Protein AF-A0A8S3U7S6-F1 (afdb_monomer_lite)

pLDDT: mean 71.55, std 22.63, range [30.48, 97.12]

Secondary structure (DSSP, 8-state):
-----SS-HHHHHHHGGG-S-HHHHHHHHHHHHH-----B-GGG---EEPPPPHHHHH-HHHHHHHHHHHHHTTSS----SS-S-SS-EEPPEEEEE-TTT--EEEEE-TTPSTTSSSPPHHHHB--SSTTTHHHHHHHHHHHHHHHHHHHHHHHHHHHHHHHHHHHHHHHHHHHHHHHHHTSEEESS--S-SS-EE-S---S--SS-PPPPEEE-GGGS-GGGGGGS-----PPPPPS-----PPPS----------------PPPP-------PPP-----------PPP------

Radius of gyration: 46.95 Å; chains: 1; bounding box: 114×66×120 Å

Structure (mmCIF, N/CA/C/O backbone):
data_AF-A0A8S3U7S6-F1
#
_entry.id   AF-A0A8S3U7S6-F1
#
loop_
_atom_site.group_PDB
_atom_site.id
_atom_site.type_symbol
_atom_site.label_atom_id
_atom_site.label_alt_id
_atom_site.label_comp_id
_atom_site.label_asym_id
_atom_site.label_entity_id
_atom_site.label_seq_id
_atom_site.pdbx_PDB_ins_code
_atom_site.Cartn_x
_atom_site.Cartn_y
_atom_site.Cartn_z
_atom_site.occupancy
_atom_site.B_iso_or_equiv
_atom_site.auth_seq_id
_atom_site.auth_comp_id
_atom_site.auth_asym_id
_atom_site.auth_atom_id
_atom_site.pdbx_PDB_model_num
ATOM 1 N N . MET A 1 1 ? -16.964 -15.498 7.502 1.00 44.53 1 MET A N 1
ATOM 2 C CA . MET A 1 1 ? -17.564 -14.160 7.706 1.00 44.53 1 MET A CA 1
ATOM 3 C C . MET A 1 1 ? -17.052 -13.261 6.591 1.00 44.53 1 MET A C 1
ATOM 5 O O . MET A 1 1 ? -15.869 -13.351 6.296 1.00 44.53 1 MET A O 1
ATOM 9 N N . HIS A 1 2 ? -17.906 -12.481 5.924 1.00 46.62 2 HIS A N 1
ATOM 10 C CA . HIS A 1 2 ? -17.476 -11.585 4.843 1.00 46.62 2 HIS A CA 1
ATOM 11 C C . HIS A 1 2 ? -17.389 -10.159 5.377 1.00 46.62 2 HIS A C 1
ATOM 13 O O . HIS A 1 2 ? -18.408 -9.589 5.755 1.00 46.62 2 HIS A O 1
ATOM 19 N N . ALA A 1 3 ? -16.186 -9.585 5.393 1.00 53.06 3 ALA A N 1
ATOM 20 C CA . ALA A 1 3 ? -16.041 -8.143 5.514 1.00 53.06 3 ALA A CA 1
ATOM 21 C C . ALA A 1 3 ? -16.780 -7.493 4.333 1.00 53.06 3 ALA A C 1
ATOM 23 O O . ALA A 1 3 ? -16.508 -7.800 3.170 1.00 53.06 3 ALA A O 1
ATOM 24 N N . THR A 1 4 ? -17.762 -6.642 4.615 1.00 60.88 4 THR A N 1
ATOM 25 C CA . THR A 1 4 ? -18.495 -5.928 3.570 1.00 60.88 4 THR A CA 1
ATOM 26 C C . THR A 1 4 ? -17.687 -4.713 3.144 1.00 60.88 4 THR A C 1
ATOM 28 O O . THR A 1 4 ? -17.630 -3.711 3.854 1.00 60.88 4 THR A O 1
ATOM 31 N N . THR A 1 5 ? -17.057 -4.799 1.976 1.00 68.44 5 THR A N 1
ATOM 32 C CA . THR A 1 5 ? -16.471 -3.629 1.322 1.00 68.44 5 THR A CA 1
ATOM 33 C C . THR A 1 5 ? -17.583 -2.783 0.687 1.00 68.44 5 THR A C 1
ATOM 35 O O . THR A 1 5 ? -18.480 -3.341 0.050 1.00 68.44 5 THR A O 1
ATOM 38 N N . PRO A 1 6 ? -17.558 -1.441 0.815 1.00 80.75 6 PRO A N 1
ATOM 39 C CA . PRO A 1 6 ? -18.483 -0.576 0.079 1.00 80.75 6 PRO A CA 1
ATOM 40 C C . PRO A 1 6 ? -18.212 -0.603 -1.435 1.00 80.75 6 PRO A C 1
ATOM 42 O O . PRO A 1 6 ? -19.003 -0.086 -2.222 1.00 80.75 6 PRO A O 1
ATOM 45 N N . VAL A 1 7 ? -17.084 -1.185 -1.854 1.00 87.56 7 VAL A N 1
ATOM 46 C CA . VAL A 1 7 ? -16.682 -1.279 -3.253 1.00 87.56 7 VAL A CA 1
ATOM 47 C C . VAL A 1 7 ? -17.412 -2.436 -3.930 1.00 87.56 7 VAL A C 1
ATOM 49 O O . VAL A 1 7 ? -17.299 -3.592 -3.525 1.00 87.56 7 VAL A O 1
ATOM 52 N N . ASN A 1 8 ? -18.112 -2.151 -5.029 1.00 92.12 8 ASN A N 1
ATOM 53 C CA . ASN A 1 8 ? -18.669 -3.194 -5.885 1.00 92.12 8 ASN A CA 1
ATOM 54 C C . ASN A 1 8 ? -17.544 -3.861 -6.695 1.00 92.12 8 ASN A C 1
ATOM 56 O O . ASN A 1 8 ? -17.242 -3.454 -7.817 1.00 92.12 8 ASN A O 1
ATOM 60 N N . VAL A 1 9 ? -16.929 -4.897 -6.118 1.00 92.81 9 VAL A N 1
ATOM 61 C CA . VAL A 1 9 ? -15.771 -5.599 -6.705 1.00 92.81 9 VAL A CA 1
ATOM 62 C C . VAL A 1 9 ? -16.084 -6.174 -8.091 1.00 92.81 9 VAL A C 1
ATOM 64 O O . VAL A 1 9 ? -15.230 -6.149 -8.972 1.00 92.81 9 VAL A O 1
ATOM 67 N N . LYS A 1 10 ? -17.318 -6.643 -8.330 1.00 92.88 10 LYS A N 1
ATOM 68 C CA . LYS A 1 10 ? -17.725 -7.177 -9.643 1.00 92.88 10 LYS A CA 1
ATOM 69 C C . LYS A 1 10 ? -17.706 -6.093 -10.719 1.00 92.88 10 LYS A C 1
ATOM 71 O O . LYS A 1 10 ? -17.161 -6.316 -11.798 1.00 92.88 10 LYS A O 1
ATOM 76 N N . GLN A 1 11 ? -18.269 -4.926 -10.404 1.00 95.19 11 GLN A N 1
ATOM 77 C CA . GLN A 1 11 ? -18.263 -3.777 -11.305 1.00 95.19 11 GLN A CA 1
ATOM 78 C C . GLN A 1 11 ? -16.833 -3.278 -11.537 1.00 95.19 11 GLN A C 1
ATOM 80 O O . GLN A 1 11 ? -16.426 -3.131 -12.688 1.00 95.19 11 GLN A O 1
ATOM 85 N N . LEU A 1 12 ? -16.039 -3.131 -10.471 1.00 94.88 12 LEU A N 1
ATOM 86 C CA . LEU A 1 12 ? -14.636 -2.720 -10.567 1.00 94.88 12 LEU A CA 1
ATOM 87 C C . LEU A 1 12 ? -13.826 -3.659 -11.475 1.00 94.88 12 LEU A C 1
ATOM 89 O O . LEU A 1 12 ? -13.102 -3.201 -12.355 1.00 94.88 12 LEU A O 1
ATOM 93 N N . LYS A 1 13 ? -13.995 -4.978 -11.319 1.00 94.44 13 LYS A N 1
ATOM 94 C CA . LYS A 1 13 ? -13.332 -5.971 -12.173 1.00 94.44 13 LYS A CA 1
ATOM 95 C C . LYS A 1 13 ? -13.726 -5.822 -13.644 1.00 94.44 13 LYS A C 1
ATOM 97 O O . LYS A 1 13 ? -12.872 -5.974 -14.514 1.00 94.44 13 LYS A O 1
ATOM 102 N N . SER A 1 14 ? -14.996 -5.509 -13.924 1.00 96.00 14 SER A N 1
ATOM 103 C CA . SER A 1 14 ? -15.475 -5.278 -15.293 1.00 96.00 14 SER A CA 1
ATOM 104 C C . SER A 1 14 ? -14.858 -4.026 -15.925 1.00 96.00 14 SER A C 1
ATOM 106 O O . SER A 1 14 ? -14.432 -4.062 -17.076 1.00 96.00 14 SER A O 1
ATOM 108 N N . GLU A 1 15 ? -14.716 -2.945 -15.158 1.00 96.88 15 GLU A N 1
ATOM 109 C CA . GLU A 1 15 ? -14.107 -1.694 -15.626 1.00 96.88 15 GLU A CA 1
ATOM 110 C C . GLU A 1 15 ? -12.603 -1.852 -15.885 1.00 96.88 15 GLU A C 1
ATOM 112 O O . GLU A 1 15 ? -12.058 -1.278 -16.827 1.00 96.88 15 GLU A O 1
ATOM 117 N N . LEU A 1 16 ? -11.935 -2.707 -15.109 1.00 96.19 16 LEU A N 1
ATOM 118 C CA . LEU A 1 16 ? -10.511 -3.012 -15.249 1.00 96.19 16 LEU A CA 1
ATOM 119 C C . LEU A 1 16 ? -10.211 -4.125 -16.273 1.00 96.19 16 LEU A C 1
ATOM 121 O O . LEU A 1 16 ? -9.054 -4.523 -16.446 1.00 96.19 16 LEU A O 1
ATOM 125 N N . MET A 1 17 ? -11.212 -4.602 -17.022 1.00 95.50 17 MET A N 1
ATOM 126 C CA . MET A 1 17 ? -11.035 -5.668 -18.018 1.00 95.50 17 MET A CA 1
ATOM 127 C C . MET A 1 17 ? -10.013 -5.351 -19.109 1.00 95.50 17 MET A C 1
ATOM 129 O O . MET A 1 17 ? -9.427 -6.279 -19.658 1.00 95.50 17 MET A O 1
ATOM 133 N N . ASN A 1 18 ? -9.754 -4.078 -19.404 1.00 96.06 18 ASN A N 1
ATOM 134 C CA . ASN A 1 18 ? -8.791 -3.661 -20.428 1.00 96.06 18 ASN A CA 1
ATOM 135 C C . ASN A 1 18 ? -7.469 -3.138 -19.843 1.00 96.06 18 ASN A C 1
ATOM 137 O O . ASN A 1 18 ? -6.625 -2.652 -20.589 1.00 96.06 18 ASN A O 1
ATOM 141 N N . HIS A 1 19 ? -7.262 -3.251 -18.526 1.00 95.44 19 HIS A N 1
ATOM 142 C CA . HIS A 1 19 ? -6.011 -2.826 -17.898 1.00 95.44 19 HIS A CA 1
ATOM 143 C C . HIS A 1 19 ? -4.825 -3.668 -18.417 1.00 95.44 19 HIS A C 1
ATOM 145 O O . HIS A 1 19 ? -4.979 -4.893 -18.512 1.00 95.44 19 HIS A O 1
ATOM 151 N N . PRO A 1 20 ? -3.672 -3.057 -18.753 1.00 93.19 20 PRO A N 1
ATOM 152 C CA . PRO A 1 20 ? -2.519 -3.776 -19.302 1.00 93.19 20 PRO A CA 1
ATOM 153 C C . PRO A 1 20 ? -1.899 -4.751 -18.294 1.00 93.19 20 PRO A C 1
ATOM 155 O O . PRO A 1 20 ? -1.489 -5.844 -18.669 1.00 93.19 20 PRO A O 1
ATOM 158 N N . ASP A 1 21 ? -1.891 -4.391 -17.011 1.00 92.31 21 ASP A N 1
ATOM 159 C CA . ASP A 1 21 ? -1.415 -5.260 -15.936 1.00 92.31 21 ASP A CA 1
ATOM 160 C C . ASP A 1 21 ? -2.588 -6.039 -15.327 1.00 92.31 21 ASP A C 1
ATOM 162 O O . ASP A 1 21 ? -3.391 -5.481 -14.574 1.00 92.31 21 ASP A O 1
ATOM 166 N N . LYS A 1 22 ? -2.713 -7.322 -15.686 1.00 91.94 22 LYS A N 1
ATOM 167 C CA . LYS A 1 22 ? -3.745 -8.223 -15.146 1.00 91.94 22 LYS A CA 1
ATOM 168 C C . LYS A 1 22 ? -3.446 -8.701 -13.737 1.00 91.94 22 LYS A C 1
ATOM 170 O O . LYS A 1 22 ? -4.379 -8.870 -12.959 1.00 91.94 22 LYS A O 1
ATOM 175 N N . HIS A 1 23 ? -2.170 -8.858 -13.405 1.00 89.94 23 HIS A N 1
ATOM 176 C CA . HIS A 1 23 ? -1.757 -9.302 -12.084 1.00 89.94 23 HIS A CA 1
ATOM 177 C C . HIS A 1 23 ? -2.155 -8.273 -11.023 1.00 89.94 23 HIS A C 1
ATOM 179 O O . HIS A 1 23 ? -2.729 -8.630 -9.998 1.00 89.94 23 HIS A O 1
ATOM 185 N N . PHE A 1 24 ? -1.949 -6.984 -11.306 1.00 91.00 24 PHE A N 1
ATOM 186 C CA . PHE A 1 24 ? -2.422 -5.898 -10.451 1.00 91.00 24 PHE A CA 1
ATOM 187 C C . PHE A 1 24 ? -3.945 -5.925 -10.249 1.00 91.00 24 PHE A C 1
ATOM 189 O O . PHE A 1 24 ? -4.421 -5.777 -9.124 1.00 91.00 24 PHE A O 1
ATOM 196 N N . VAL A 1 25 ? -4.717 -6.134 -11.322 1.00 93.94 25 VAL A N 1
ATOM 197 C CA . VAL A 1 25 ? -6.188 -6.181 -11.243 1.00 93.94 25 VAL A CA 1
ATOM 198 C C . VAL A 1 25 ? -6.655 -7.348 -10.385 1.00 93.94 25 VAL A C 1
ATOM 200 O O . VAL A 1 25 ? -7.540 -7.165 -9.547 1.00 93.94 25 VAL A O 1
ATOM 203 N N . ASP A 1 26 ? -6.066 -8.528 -10.568 1.00 92.94 26 ASP A N 1
ATOM 204 C CA . ASP A 1 26 ? -6.405 -9.702 -9.769 1.00 92.94 26 ASP A CA 1
ATOM 205 C C . ASP A 1 26 ? -5.989 -9.515 -8.306 1.00 92.94 26 ASP A C 1
ATOM 207 O O . ASP A 1 26 ? -6.803 -9.775 -7.423 1.00 92.94 26 ASP A O 1
ATOM 211 N N . TYR A 1 27 ? -4.796 -8.973 -8.033 1.00 92.56 27 TYR A N 1
ATOM 212 C CA . TYR A 1 27 ? -4.356 -8.616 -6.679 1.00 92.56 27 TYR A CA 1
ATOM 213 C C . TYR A 1 27 ? -5.334 -7.649 -5.997 1.00 92.56 27 TYR A C 1
ATOM 215 O O . TYR A 1 27 ? -5.788 -7.909 -4.884 1.00 92.56 27 TYR A O 1
ATOM 223 N N . LEU A 1 28 ? -5.727 -6.568 -6.679 1.00 92.88 28 LEU A N 1
ATOM 224 C CA . LEU A 1 28 ? -6.664 -5.575 -6.153 1.00 92.88 28 LEU A CA 1
ATOM 225 C C . LEU A 1 28 ? -8.051 -6.176 -5.893 1.00 92.88 28 LEU A C 1
ATOM 227 O O . LEU A 1 28 ? -8.624 -5.976 -4.823 1.00 92.88 28 LEU A O 1
ATOM 231 N N . CYS A 1 29 ? -8.606 -6.906 -6.865 1.00 93.25 29 CYS A N 1
ATOM 232 C CA . CYS A 1 29 ? -9.944 -7.483 -6.742 1.00 93.25 29 CYS A CA 1
ATOM 233 C C . CYS A 1 29 ? -9.991 -8.567 -5.662 1.00 93.25 29 CYS A C 1
ATOM 235 O O . CYS A 1 29 ? -10.925 -8.583 -4.860 1.00 93.25 29 CYS A O 1
ATOM 237 N N . ASN A 1 30 ? -8.982 -9.441 -5.615 1.00 92.06 30 ASN A N 1
ATOM 238 C CA . ASN A 1 30 ? -8.873 -10.468 -4.585 1.00 92.06 30 ASN A CA 1
ATOM 239 C C . ASN A 1 30 ? -8.666 -9.829 -3.209 1.00 92.06 30 ASN A C 1
ATOM 241 O O . ASN A 1 30 ? -9.352 -10.212 -2.267 1.00 92.06 30 ASN A O 1
ATOM 245 N N . GLY A 1 31 ? -7.816 -8.806 -3.106 1.00 91.44 31 GLY A N 1
ATOM 246 C CA . GLY A 1 31 ? -7.580 -8.080 -1.860 1.00 91.44 31 GLY A CA 1
ATOM 247 C C . GLY A 1 31 ? -8.836 -7.401 -1.309 1.00 91.44 31 GLY A C 1
ATOM 248 O O . GLY A 1 31 ? -9.134 -7.491 -0.122 1.00 91.44 31 GLY A O 1
ATOM 249 N N . LEU A 1 32 ? -9.652 -6.794 -2.173 1.00 90.56 32 LEU A N 1
ATOM 250 C CA . LEU A 1 32 ? -10.932 -6.200 -1.768 1.00 90.56 32 LEU A CA 1
ATOM 251 C C . LEU A 1 32 ? -11.989 -7.240 -1.372 1.00 90.56 32 LEU A C 1
ATOM 253 O O . LEU A 1 32 ? -12.881 -6.925 -0.584 1.00 90.56 32 LEU A O 1
ATOM 257 N N . GLN A 1 33 ? -11.930 -8.447 -1.937 1.00 90.00 33 GLN A N 1
ATOM 258 C CA . GLN A 1 33 ? -12.918 -9.499 -1.690 1.00 90.00 33 GLN A CA 1
ATOM 259 C C . GLN A 1 33 ? -12.573 -10.376 -0.480 1.00 90.00 33 GLN A C 1
ATOM 261 O O . GLN A 1 33 ? -13.476 -10.792 0.251 1.00 90.00 33 GLN A O 1
ATOM 266 N N . TYR A 1 34 ? -11.289 -10.667 -0.284 1.00 89.19 34 TYR A N 1
ATOM 267 C CA . TYR A 1 34 ? -10.793 -11.640 0.691 1.00 89.19 34 TYR A CA 1
ATOM 268 C C . TYR A 1 34 ? -9.876 -11.025 1.757 1.00 89.19 34 TYR A C 1
ATOM 270 O O . TYR A 1 34 ? -9.560 -11.699 2.733 1.00 89.19 34 TYR A O 1
ATOM 278 N N . GLY A 1 35 ? -9.510 -9.750 1.617 1.00 88.62 35 GLY A N 1
ATOM 279 C CA . GLY A 1 35 ? -8.544 -9.064 2.471 1.00 88.62 35 GLY A CA 1
ATOM 280 C C . GLY A 1 35 ? -7.163 -8.976 1.823 1.00 88.62 35 GLY A C 1
ATOM 281 O O . GLY A 1 35 ? -6.805 -9.783 0.966 1.00 88.62 35 GLY A O 1
ATOM 282 N N . PHE A 1 36 ? -6.391 -7.970 2.233 1.00 88.50 36 PHE A N 1
ATOM 283 C CA . PHE A 1 36 ? -4.999 -7.807 1.824 1.00 88.50 36 PHE A CA 1
ATOM 284 C C . PHE A 1 36 ? -4.077 -8.476 2.836 1.00 88.50 36 PHE A C 1
ATOM 286 O O . PHE A 1 36 ? -4.310 -8.391 4.042 1.00 88.50 36 PHE A O 1
ATOM 293 N N . ASP A 1 37 ? -3.017 -9.099 2.332 1.00 84.88 37 ASP A N 1
ATOM 294 C CA . ASP A 1 37 ? -1.920 -9.559 3.169 1.00 84.88 37 ASP A CA 1
ATOM 295 C C . ASP A 1 37 ? -1.195 -8.340 3.768 1.00 84.88 37 ASP A C 1
ATOM 297 O O . ASP A 1 37 ? -0.826 -7.399 3.058 1.00 84.88 37 ASP A O 1
ATOM 301 N N . THR A 1 38 ? -1.055 -8.335 5.093 1.00 81.88 38 THR A N 1
ATOM 302 C CA . THR A 1 38 ? -0.413 -7.263 5.860 1.00 81.88 38 THR A CA 1
ATOM 303 C C . THR A 1 38 ? 1.110 -7.365 5.855 1.00 81.88 38 THR A C 1
ATOM 305 O O . THR A 1 38 ? 1.761 -6.483 6.415 1.00 81.88 38 THR A O 1
ATOM 308 N N . MET A 1 39 ? 1.677 -8.407 5.233 1.00 82.88 39 MET A N 1
ATOM 309 C CA . MET A 1 39 ? 3.117 -8.689 5.173 1.00 82.88 39 MET A CA 1
ATOM 310 C C . MET A 1 39 ? 3.750 -8.888 6.557 1.00 82.88 39 MET A C 1
ATOM 312 O O . MET A 1 39 ? 4.951 -8.703 6.743 1.00 82.88 39 MET A O 1
ATOM 316 N N . VAL A 1 40 ? 2.938 -9.260 7.549 1.00 79.81 40 VAL A N 1
ATOM 317 C CA . VAL A 1 40 ? 3.410 -9.586 8.895 1.00 79.81 40 VAL A CA 1
ATOM 318 C C . VAL A 1 40 ? 3.675 -11.085 8.957 1.00 79.81 40 VAL A C 1
ATOM 320 O O . VAL A 1 40 ? 2.747 -11.893 8.908 1.00 79.81 40 VAL A O 1
ATOM 323 N N . LYS A 1 41 ? 4.945 -11.473 9.092 1.00 75.06 41 LYS A N 1
ATOM 324 C CA . LYS A 1 41 ? 5.327 -12.886 9.225 1.00 75.06 41 LYS A CA 1
ATOM 325 C C . LYS A 1 41 ? 4.944 -13.433 10.599 1.00 75.06 41 LYS A C 1
ATOM 327 O O . LYS A 1 41 ? 5.293 -12.853 11.628 1.00 75.06 41 LYS A O 1
ATOM 332 N N . TYR A 1 42 ? 4.257 -14.576 10.594 1.00 66.44 42 TYR A N 1
ATOM 333 C CA . TYR A 1 42 ? 3.703 -15.215 11.792 1.00 66.44 42 TYR A CA 1
ATOM 334 C C . TYR A 1 42 ? 4.777 -15.566 12.834 1.00 66.44 42 TYR A C 1
ATOM 336 O O . TYR A 1 42 ? 4.551 -15.388 14.027 1.00 66.44 42 TYR A O 1
ATOM 344 N N . ASP A 1 43 ? 5.981 -15.938 12.387 1.00 67.88 43 ASP A N 1
ATOM 345 C CA . ASP A 1 43 ? 7.108 -16.335 13.250 1.00 67.88 43 ASP A CA 1
ATOM 346 C C . ASP A 1 43 ? 7.533 -15.254 14.264 1.00 67.88 43 ASP A C 1
ATOM 348 O O . ASP A 1 43 ? 8.193 -15.550 15.262 1.00 67.88 43 ASP A O 1
ATOM 352 N N . ASN A 1 44 ? 7.141 -13.996 14.036 1.00 66.06 44 ASN A N 1
ATOM 353 C CA . ASN A 1 44 ? 7.505 -12.855 14.873 1.00 66.06 44 ASN A CA 1
ATOM 354 C C . ASN A 1 44 ? 6.353 -12.333 15.755 1.00 66.06 44 ASN A C 1
ATOM 356 O O . ASN A 1 44 ? 6.543 -11.366 16.503 1.00 66.06 44 ASN A O 1
ATOM 360 N N . ILE A 1 45 ? 5.161 -12.940 15.704 1.00 73.50 45 ILE A N 1
ATOM 361 C CA . ILE A 1 45 ? 4.009 -12.488 16.493 1.00 73.50 45 ILE A CA 1
ATOM 362 C C . ILE A 1 45 ? 4.032 -13.164 17.864 1.00 73.50 45 ILE A C 1
ATOM 364 O O . ILE A 1 45 ? 3.522 -14.259 18.060 1.00 73.50 45 ILE A O 1
ATOM 368 N N . LYS A 1 46 ? 4.598 -12.474 18.855 1.00 80.31 46 LYS A N 1
ATOM 369 C CA . LYS A 1 46 ? 4.430 -12.853 20.265 1.00 80.31 46 LYS A CA 1
ATOM 370 C C . LYS A 1 46 ? 3.117 -12.310 20.816 1.00 80.31 46 LYS A C 1
ATOM 372 O O . LYS A 1 46 ? 2.798 -11.137 20.566 1.00 80.31 46 LYS A O 1
ATOM 377 N N . THR A 1 47 ? 2.435 -13.122 21.628 1.00 87.62 47 THR A N 1
ATOM 378 C CA . THR A 1 47 ? 1.244 -12.686 22.363 1.00 87.62 47 THR A CA 1
ATOM 379 C C . THR A 1 47 ? 1.555 -11.488 23.244 1.00 87.62 47 THR A C 1
ATOM 381 O O . THR A 1 47 ? 2.519 -11.502 24.011 1.00 87.62 47 THR A O 1
ATOM 384 N N . MET A 1 48 ? 0.758 -10.430 23.116 1.00 87.62 48 MET A N 1
ATOM 385 C CA . MET A 1 48 ? 1.013 -9.172 23.810 1.00 87.62 48 MET A CA 1
ATOM 386 C C . MET A 1 48 ? -0.268 -8.373 24.013 1.00 87.62 48 MET A C 1
ATOM 388 O O . MET A 1 48 ? -1.062 -8.201 23.089 1.00 87.62 48 MET A O 1
ATOM 392 N N . GLU A 1 49 ? -0.405 -7.788 25.200 1.00 90.00 49 GLU A N 1
ATOM 393 C CA . GLU A 1 49 ? -1.486 -6.865 25.519 1.00 90.00 49 GLU A CA 1
ATOM 394 C C . GLU A 1 49 ? -0.936 -5.509 25.948 1.00 90.00 49 GLU A C 1
ATOM 396 O O . GLU A 1 49 ? -0.218 -5.383 26.943 1.00 90.00 49 GLU A O 1
ATOM 401 N N . CYS A 1 50 ? -1.291 -4.466 25.205 1.00 91.56 50 CYS A N 1
ATOM 402 C CA . CYS A 1 50 ? -0.943 -3.101 25.551 1.00 91.56 50 CYS A CA 1
ATOM 403 C C . CYS A 1 50 ? -2.107 -2.406 26.256 1.00 91.56 50 CYS A C 1
ATOM 405 O O . CYS A 1 50 ? -3.269 -2.478 25.855 1.00 91.56 50 CYS A O 1
ATOM 407 N N . ARG A 1 51 ? -1.784 -1.650 27.305 1.00 93.62 51 ARG A N 1
ATOM 408 C CA . ARG A 1 51 ? -2.779 -0.863 28.034 1.00 93.62 51 ARG A CA 1
ATOM 409 C C . ARG A 1 51 ? -3.240 0.335 27.204 1.00 93.62 51 ARG A C 1
ATOM 411 O O . ARG A 1 51 ? -2.410 1.121 26.764 1.00 93.62 51 ARG A O 1
ATOM 418 N N . ASN A 1 52 ? -4.558 0.538 27.112 1.00 96.69 52 ASN A N 1
ATOM 419 C CA . ASN A 1 52 ? -5.166 1.693 26.438 1.00 96.69 52 ASN A CA 1
ATOM 420 C C . ASN A 1 52 ? -4.547 3.045 26.834 1.00 96.69 52 ASN A C 1
ATOM 422 O O . ASN A 1 52 ? -4.238 3.292 28.009 1.00 96.69 52 ASN A O 1
ATOM 426 N N . ASN A 1 53 ? -4.481 3.950 25.854 1.00 95.69 53 ASN A N 1
ATOM 427 C CA . ASN A 1 53 ? -3.976 5.308 26.011 1.00 95.69 53 ASN A CA 1
ATOM 428 C C . ASN A 1 53 ? -4.819 6.108 27.016 1.00 95.69 53 ASN A C 1
ATOM 430 O O . ASN A 1 53 ? -5.995 5.815 27.266 1.00 95.69 53 ASN A O 1
ATOM 434 N N . LEU A 1 54 ? -4.220 7.154 27.598 1.00 96.31 54 LEU A N 1
ATOM 435 C CA . LEU A 1 54 ? -4.881 7.971 28.621 1.00 96.31 54 LEU A CA 1
ATOM 436 C C . LEU A 1 54 ? -6.220 8.541 28.128 1.00 96.31 54 LEU A C 1
ATOM 438 O O . LEU A 1 54 ? -7.197 8.524 28.871 1.00 96.31 54 LEU A O 1
ATOM 442 N N . SER A 1 55 ? -6.291 8.974 26.866 1.00 96.75 55 SER A N 1
ATOM 443 C CA . SER A 1 55 ? -7.514 9.527 26.274 1.00 96.75 55 SER A CA 1
ATOM 444 C C . SER A 1 55 ? -8.682 8.536 26.271 1.00 96.75 55 SER A C 1
ATOM 446 O O . SER A 1 55 ? -9.791 8.918 26.639 1.00 96.75 55 SER A O 1
ATOM 448 N N . ALA A 1 56 ? -8.440 7.266 25.938 1.00 96.94 56 ALA A N 1
ATOM 449 C CA . ALA A 1 56 ? -9.464 6.222 25.972 1.00 96.94 56 ALA A CA 1
ATOM 450 C C . ALA A 1 56 ? -9.863 5.854 27.406 1.00 96.94 56 ALA A C 1
ATOM 452 O O . ALA A 1 56 ? -11.044 5.689 27.706 1.00 96.94 56 ALA A O 1
ATOM 453 N N . ARG A 1 57 ? -8.894 5.782 28.327 1.00 96.75 57 ARG A N 1
ATOM 454 C CA . ARG A 1 57 ? -9.160 5.479 29.744 1.00 96.75 57 ARG A CA 1
ATOM 455 C C . ARG A 1 57 ? -9.989 6.558 30.441 1.00 96.75 57 ARG A C 1
ATOM 457 O O . ARG A 1 57 ? -10.771 6.218 31.328 1.00 96.75 57 ARG A O 1
ATOM 464 N N . SER A 1 58 ? -9.807 7.820 30.058 1.00 97.12 58 SER A N 1
ATOM 465 C CA . SER A 1 58 ? -10.552 8.959 30.603 1.00 97.12 58 SER A CA 1
ATOM 466 C C . SER A 1 58 ? -11.949 9.118 29.995 1.00 97.12 58 SER A C 1
ATOM 468 O O . SER A 1 58 ? -12.790 9.772 30.597 1.00 97.12 58 SER A O 1
ATOM 470 N N . GLN A 1 59 ? -12.214 8.534 28.823 1.00 96.44 59 GLN A N 1
ATOM 471 C CA . GLN A 1 59 ? -13.468 8.701 28.076 1.00 96.44 59 GLN A CA 1
ATOM 472 C C . GLN A 1 59 ? -14.128 7.349 27.769 1.00 96.44 59 GLN A C 1
ATOM 474 O O . GLN A 1 59 ? -14.440 7.044 26.618 1.00 96.44 59 GLN A O 1
ATOM 479 N N . LYS A 1 60 ? -14.323 6.524 28.803 1.00 95.88 60 LYS A N 1
ATOM 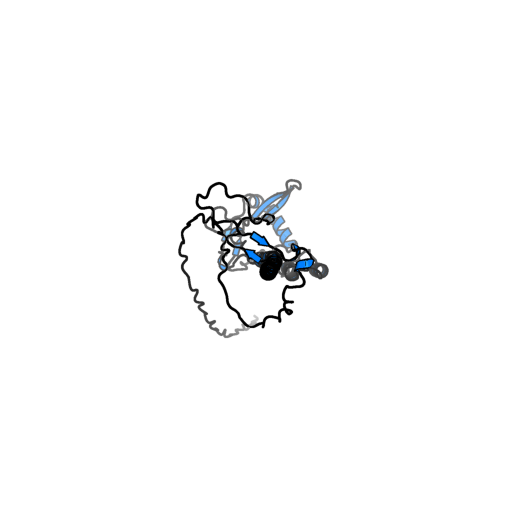480 C CA . LYS A 1 60 ? -14.785 5.132 28.658 1.00 95.88 60 LYS A CA 1
ATOM 481 C C . LYS A 1 60 ? -16.128 5.013 27.936 1.00 95.88 60 LYS A C 1
ATOM 483 O O . LYS A 1 60 ? -16.247 4.178 27.047 1.00 95.88 60 LYS A O 1
ATOM 488 N N . ASP A 1 61 ? -17.086 5.877 28.264 1.00 96.88 61 ASP A N 1
ATOM 489 C CA . ASP A 1 61 ? -18.428 5.835 27.668 1.00 96.88 61 ASP A CA 1
ATOM 490 C C . ASP A 1 61 ? -18.375 6.131 26.165 1.00 96.88 61 ASP A C 1
ATOM 492 O O . ASP A 1 61 ? -18.940 5.404 25.355 1.00 96.88 61 ASP A O 1
ATOM 496 N N . THR A 1 62 ? -17.580 7.131 25.764 1.00 96.19 62 THR A N 1
ATOM 497 C CA . THR A 1 62 ? -17.357 7.426 24.341 1.00 96.19 62 THR A CA 1
ATOM 498 C C . THR A 1 62 ? -16.697 6.248 23.623 1.00 96.19 62 THR A C 1
ATOM 500 O O . THR A 1 62 ? -17.064 5.940 22.492 1.00 96.19 62 THR A O 1
ATOM 503 N N . VAL A 1 63 ? -15.716 5.588 24.247 1.00 96.56 63 VAL A N 1
ATOM 504 C CA . VAL A 1 63 ? -15.066 4.409 23.656 1.00 96.56 63 VAL A CA 1
ATOM 505 C C . VAL A 1 63 ? -16.079 3.284 23.450 1.00 96.56 63 VAL A C 1
ATOM 507 O O . VAL A 1 63 ? -16.112 2.713 22.363 1.00 96.56 63 VAL A O 1
ATOM 510 N N . ALA A 1 64 ? -16.934 3.009 24.438 1.00 95.94 64 ALA A N 1
ATOM 511 C CA . ALA A 1 64 ? -17.989 2.004 24.322 1.00 95.94 64 ALA A CA 1
ATOM 512 C C . ALA A 1 64 ? -18.962 2.331 23.175 1.00 95.94 64 ALA A C 1
ATOM 514 O O . ALA A 1 64 ? -19.231 1.472 22.336 1.00 95.94 64 ALA A O 1
ATOM 515 N N . ASP A 1 65 ? -19.415 3.583 23.070 1.00 96.50 65 ASP A N 1
ATOM 516 C CA . ASP A 1 65 ? -20.296 4.033 21.986 1.00 96.50 65 ASP A CA 1
ATOM 517 C C . ASP A 1 65 ? -19.652 3.898 20.602 1.00 96.50 65 ASP A C 1
ATOM 519 O O . ASP A 1 65 ? -20.319 3.541 19.629 1.00 96.50 65 ASP A O 1
ATOM 523 N N . LEU A 1 66 ? -18.360 4.220 20.489 1.00 95.69 66 LEU A N 1
ATOM 524 C CA . LEU A 1 66 ? -17.617 4.098 19.237 1.00 95.69 66 LEU A CA 1
ATOM 525 C C . LEU A 1 66 ? -17.436 2.628 18.850 1.00 95.69 66 LEU A C 1
ATOM 527 O O . LEU A 1 66 ? -17.723 2.285 17.710 1.00 95.69 66 LEU A O 1
ATOM 531 N N . ILE A 1 67 ? -17.054 1.757 19.788 1.00 95.00 67 ILE A N 1
ATOM 532 C CA . ILE A 1 67 ? -16.937 0.312 19.537 1.00 95.00 67 ILE A CA 1
ATOM 533 C C . ILE A 1 67 ? -18.286 -0.269 19.103 1.00 95.00 67 ILE A C 1
ATOM 535 O O . ILE A 1 67 ? -18.345 -0.982 18.107 1.00 95.00 67 ILE A O 1
ATOM 539 N N . ASN A 1 68 ? -19.382 0.084 19.781 1.00 94.50 68 ASN A N 1
ATOM 540 C CA . ASN A 1 68 ? -20.720 -0.380 19.408 1.00 94.50 68 ASN A CA 1
ATOM 541 C C . ASN A 1 68 ? -21.103 0.037 17.982 1.00 94.50 68 ASN A C 1
ATOM 543 O O . ASN A 1 68 ? -21.727 -0.739 17.265 1.00 94.50 68 ASN A O 1
ATOM 547 N N . LYS A 1 69 ? -20.706 1.234 17.535 1.00 93.44 69 LYS A N 1
ATOM 548 C CA . LYS A 1 69 ? -20.916 1.662 16.143 1.00 93.44 69 LYS A CA 1
ATOM 549 C C . LYS A 1 69 ? -20.106 0.825 15.156 1.00 93.44 69 LYS A C 1
ATOM 551 O O . LYS A 1 69 ? -20.651 0.430 14.132 1.00 93.44 69 LYS A O 1
ATOM 556 N N . GLU A 1 70 ? -18.842 0.538 15.459 1.00 93.19 70 GLU A N 1
ATOM 557 C CA . GLU A 1 70 ? -17.998 -0.324 14.619 1.00 93.19 70 GLU A CA 1
ATOM 558 C C . GLU A 1 70 ? -18.559 -1.756 14.530 1.00 93.19 70 GLU A C 1
ATOM 560 O O . GLU A 1 70 ? -18.584 -2.340 13.445 1.00 93.19 70 GLU A O 1
ATOM 565 N N . LEU A 1 71 ? -19.085 -2.290 15.641 1.00 92.06 71 LEU A N 1
ATOM 566 C CA . LEU A 1 71 ? -19.769 -3.589 15.691 1.00 92.06 71 LEU A CA 1
ATOM 567 C C . LEU A 1 71 ? -21.053 -3.591 14.851 1.00 92.06 71 LEU A C 1
ATOM 569 O O . LEU A 1 71 ? -21.252 -4.492 14.039 1.00 92.06 71 LEU A O 1
ATOM 573 N N . LEU A 1 72 ? -21.907 -2.572 14.999 1.00 91.75 72 LEU A N 1
ATOM 574 C CA . LEU A 1 72 ? -23.149 -2.440 14.223 1.00 91.75 72 LEU A CA 1
ATOM 575 C C . LEU A 1 72 ? -22.891 -2.325 12.716 1.00 91.75 72 LEU A C 1
ATOM 577 O O . LEU A 1 72 ? -23.680 -2.827 11.919 1.00 91.75 72 LEU A O 1
ATOM 581 N N . ASN A 1 73 ? -21.785 -1.690 12.327 1.00 89.12 73 ASN A N 1
ATOM 582 C CA . ASN A 1 73 ? -21.367 -1.582 10.930 1.00 89.12 73 ASN A CA 1
ATOM 583 C C . ASN A 1 73 ? -20.701 -2.863 10.395 1.00 89.12 73 ASN A C 1
ATOM 585 O O . ASN A 1 73 ? -20.436 -2.948 9.198 1.00 89.12 73 ASN A O 1
ATOM 589 N N . GLY A 1 74 ? -20.402 -3.840 11.257 1.00 88.38 74 GLY A N 1
ATOM 590 C CA . GLY A 1 74 ? -19.691 -5.063 10.881 1.00 88.38 74 GLY A CA 1
ATOM 591 C C . GLY A 1 74 ? -18.210 -4.846 10.551 1.00 88.38 74 GLY A C 1
ATOM 592 O O . GLY A 1 74 ? -17.618 -5.662 9.846 1.00 88.38 74 GLY A O 1
ATOM 593 N N . PHE A 1 75 ? -17.606 -3.750 11.026 1.00 86.81 75 PHE A N 1
ATOM 594 C CA . PHE A 1 75 ? -16.183 -3.451 10.815 1.00 86.81 75 PHE A CA 1
ATOM 595 C C . PHE A 1 75 ? -15.276 -4.134 11.839 1.00 86.81 75 PHE A C 1
ATOM 597 O O . PHE A 1 75 ? -14.109 -4.394 11.555 1.00 86.81 75 PHE A O 1
ATOM 604 N N . VAL A 1 76 ? -15.814 -4.455 13.015 1.00 89.19 76 VAL A N 1
ATOM 605 C CA . VAL A 1 76 ? -15.113 -5.168 14.087 1.00 89.19 76 VAL A CA 1
ATOM 606 C C . VAL A 1 76 ? -15.935 -6.388 14.492 1.00 89.19 76 VAL A C 1
ATOM 608 O O . VAL A 1 76 ? -17.163 -6.366 14.428 1.00 89.19 76 VAL A O 1
ATOM 611 N N . TYR A 1 77 ? -15.252 -7.449 14.921 1.00 87.44 77 TYR A N 1
ATOM 612 C CA . TYR A 1 77 ? -15.871 -8.649 15.479 1.00 87.44 77 TYR A CA 1
ATOM 613 C C . TYR A 1 77 ? -15.577 -8.771 16.973 1.00 87.44 77 TYR A C 1
ATOM 615 O O . TYR A 1 77 ? -14.511 -8.376 17.446 1.00 87.44 77 TYR A O 1
ATOM 623 N N . GLY A 1 78 ? -16.531 -9.351 17.696 1.00 87.75 78 GLY A N 1
ATOM 624 C CA . GLY A 1 78 ? -16.489 -9.521 19.143 1.00 87.75 78 GLY A CA 1
ATOM 625 C C . GLY A 1 78 ? -17.611 -8.745 19.848 1.00 87.75 78 GLY A C 1
ATOM 626 O O . GLY A 1 78 ? -18.560 -8.316 19.191 1.00 87.75 78 GLY A O 1
ATOM 627 N N . PRO A 1 79 ? -17.521 -8.555 21.176 1.00 85.31 79 PRO A N 1
ATOM 628 C CA . PRO A 1 79 ? -16.520 -9.150 22.066 1.00 85.31 79 PRO A CA 1
ATOM 629 C C . PRO A 1 79 ? -16.601 -10.684 22.058 1.00 85.31 79 PRO A C 1
ATOM 631 O O . PRO A 1 79 ? -17.678 -11.253 21.909 1.00 85.31 79 PRO A O 1
ATOM 634 N N . PHE A 1 80 ? -15.458 -11.355 22.187 1.00 87.88 80 PHE A N 1
ATOM 635 C CA . PHE A 1 80 ? -15.399 -12.815 22.251 1.00 87.88 80 PHE A CA 1
ATOM 636 C C . PHE A 1 80 ? -15.385 -13.273 23.714 1.00 87.88 80 PHE A C 1
ATOM 638 O O . PHE A 1 80 ? -14.670 -12.693 24.528 1.00 87.88 80 PHE A O 1
ATOM 645 N N . GLU A 1 81 ? -16.148 -14.317 24.049 1.00 87.56 81 GLU A N 1
ATOM 646 C CA . GLU A 1 81 ? -16.158 -14.897 25.405 1.00 87.56 81 GLU A CA 1
ATOM 647 C C . GLU A 1 81 ? -14.831 -15.584 25.754 1.00 87.56 81 GLU A C 1
ATOM 649 O O . GLU A 1 81 ? -14.390 -15.572 26.902 1.00 87.56 81 GLU A O 1
ATOM 654 N N . LYS A 1 82 ? -14.178 -16.159 24.740 1.00 88.31 82 LYS A N 1
ATOM 655 C CA . LYS A 1 82 ? -12.841 -16.744 24.811 1.00 88.31 82 LYS A CA 1
ATOM 656 C C . LYS A 1 82 ? -11.974 -16.130 23.717 1.00 88.31 82 LYS A C 1
ATOM 658 O O . LYS A 1 82 ? -12.470 -15.812 22.639 1.00 88.31 82 LYS A O 1
ATOM 663 N N . LEU A 1 83 ? -10.680 -15.997 23.996 1.00 85.12 83 LEU A N 1
ATOM 664 C CA . LEU A 1 83 ? -9.678 -15.591 23.014 1.00 85.12 83 LEU A CA 1
ATOM 665 C C . LEU A 1 83 ? -9.795 -16.458 21.745 1.00 85.12 83 LEU A C 1
ATOM 667 O O . LEU A 1 83 ? -9.765 -17.687 21.855 1.00 85.12 83 LEU A O 1
ATOM 671 N N . PRO A 1 84 ? -9.970 -15.843 20.561 1.00 84.75 84 PRO A N 1
ATOM 672 C CA . PRO A 1 84 ? -10.202 -16.580 19.320 1.00 84.75 84 PRO A CA 1
ATOM 673 C C . PRO A 1 84 ? -8.945 -17.287 18.792 1.00 84.75 84 PRO A C 1
ATOM 675 O O . PRO A 1 84 ? -9.072 -18.206 17.987 1.00 84.75 84 PRO A O 1
ATOM 678 N N . PHE A 1 85 ? -7.758 -16.873 19.243 1.00 86.75 85 PHE A N 1
ATOM 679 C CA . PHE A 1 85 ? -6.461 -17.397 18.820 1.00 86.75 85 PHE A CA 1
ATOM 680 C C . PHE A 1 85 ? -5.538 -17.558 20.030 1.00 86.75 85 PHE A C 1
ATOM 682 O O . PHE A 1 85 ? -5.654 -16.795 20.994 1.00 86.75 85 PHE A O 1
ATOM 689 N N . ASP A 1 86 ? -4.625 -18.529 19.962 1.00 86.19 86 ASP A N 1
ATOM 690 C CA . ASP A 1 86 ? -3.608 -18.749 20.998 1.00 86.19 86 ASP A CA 1
ATOM 691 C C . ASP A 1 86 ? -2.537 -17.643 20.963 1.00 86.19 86 ASP A C 1
ATOM 693 O O . ASP A 1 86 ? -2.159 -17.102 22.007 1.00 86.19 86 ASP A O 1
ATOM 697 N N . ASP A 1 87 ? -2.138 -17.238 19.752 1.00 86.06 87 ASP A N 1
ATOM 698 C CA . ASP A 1 87 ? -1.244 -16.108 19.509 1.00 86.06 87 ASP A CA 1
ATOM 699 C C . ASP A 1 87 ? -2.044 -14.868 19.092 1.00 86.06 87 ASP A C 1
ATOM 701 O O . ASP A 1 87 ? -2.764 -14.879 18.091 1.00 86.06 87 ASP A O 1
ATOM 705 N N . TYR A 1 88 ? -1.942 -13.775 19.853 1.00 87.12 88 TYR A N 1
ATOM 706 C CA . TYR A 1 88 ? -2.703 -12.555 19.562 1.00 87.12 88 TYR A CA 1
ATOM 707 C C . TYR A 1 88 ? -2.023 -11.282 20.060 1.00 87.12 88 TYR A C 1
ATOM 709 O O . TYR A 1 88 ? -1.263 -11.274 21.026 1.00 87.12 88 TYR A O 1
ATOM 717 N N . ARG A 1 89 ? -2.351 -10.152 19.431 1.00 88.38 89 ARG A N 1
ATOM 718 C CA . ARG A 1 89 ? -1.901 -8.833 19.880 1.00 88.38 89 ARG A CA 1
ATOM 719 C C . ARG A 1 89 ? -3.067 -7.897 20.122 1.00 88.38 89 ARG A C 1
ATOM 721 O O . ARG A 1 89 ? -3.934 -7.739 19.268 1.00 88.38 89 ARG A O 1
ATOM 728 N N . VAL A 1 90 ? -3.040 -7.232 21.272 1.00 90.94 90 VAL A N 1
ATOM 729 C CA . VAL A 1 90 ? -3.995 -6.185 21.636 1.00 90.94 90 VAL A CA 1
ATOM 730 C C . VAL A 1 90 ? -3.273 -4.845 21.638 1.00 90.94 90 VAL A C 1
ATOM 732 O O . VAL A 1 90 ? -2.573 -4.498 22.591 1.00 90.94 90 VAL A O 1
ATOM 735 N N . SER A 1 91 ? -3.443 -4.089 20.556 1.00 92.94 91 SER A N 1
ATOM 736 C CA . SER A 1 91 ? -2.966 -2.709 20.467 1.00 92.94 91 SER A CA 1
ATOM 737 C C . SER A 1 91 ? -3.835 -1.773 21.315 1.00 92.94 91 SER A C 1
ATOM 739 O O . SER A 1 91 ? -5.050 -1.972 21.413 1.00 92.94 91 SER A O 1
ATOM 741 N N . PRO A 1 92 ? -3.250 -0.726 21.918 1.00 95.75 92 PRO A N 1
ATOM 742 C CA . PRO A 1 92 ? -3.995 0.175 22.765 1.00 95.75 92 PRO A CA 1
ATOM 743 C C . PRO A 1 92 ? -4.908 1.084 21.946 1.00 95.75 92 PRO A C 1
ATOM 745 O O . PRO A 1 92 ? -4.558 1.582 20.873 1.00 95.75 92 PRO A O 1
ATOM 748 N N . LEU A 1 93 ? -6.083 1.345 22.509 1.00 96.75 93 LEU A N 1
ATOM 749 C CA . LEU A 1 93 ? -7.036 2.303 21.974 1.00 96.75 93 LEU A CA 1
ATOM 750 C C . LEU A 1 93 ? -6.756 3.706 22.510 1.00 96.75 93 LEU A C 1
ATOM 752 O O . LEU A 1 93 ? -6.402 3.898 23.677 1.00 96.75 93 LEU A O 1
ATOM 756 N N . GLY A 1 94 ? -6.986 4.698 21.660 1.00 97.12 94 GLY A N 1
ATOM 757 C CA . GLY A 1 94 ? -7.028 6.117 21.980 1.00 97.12 94 GLY A CA 1
ATOM 758 C C . GLY A 1 94 ? -8.301 6.768 21.446 1.00 97.12 94 GLY A C 1
ATOM 759 O O . GLY A 1 94 ? -8.970 6.241 20.562 1.00 97.12 94 GLY A O 1
ATOM 760 N N . VAL A 1 95 ? -8.627 7.942 21.980 1.00 97.06 95 VAL A N 1
ATOM 761 C CA . VAL A 1 95 ? -9.680 8.812 21.442 1.00 97.06 95 VAL A CA 1
ATOM 762 C C . VAL A 1 95 ? -9.039 10.102 20.953 1.00 97.06 95 VAL A C 1
ATOM 764 O O . VAL A 1 95 ? -8.265 10.721 21.687 1.00 97.06 95 VAL A O 1
ATOM 767 N N . ALA A 1 96 ? -9.375 10.504 19.730 1.00 95.62 96 ALA A N 1
ATOM 768 C CA . ALA A 1 96 ? -8.966 11.775 19.144 1.00 95.62 96 ALA A CA 1
ATOM 769 C C . ALA A 1 96 ? -10.185 12.559 18.651 1.00 95.62 96 ALA A C 1
ATOM 771 O O . ALA A 1 96 ? -11.150 11.978 18.155 1.00 95.62 96 ALA A O 1
ATOM 772 N N . GLU A 1 97 ? -10.133 13.884 18.760 1.00 94.88 97 GLU A N 1
ATOM 773 C CA . GLU A 1 97 ? -11.168 14.784 18.249 1.00 94.88 97 GLU A CA 1
ATOM 774 C C . GLU A 1 97 ? -10.718 15.440 16.945 1.00 94.88 97 GLU A C 1
ATOM 776 O O . GLU A 1 97 ? -9.614 15.975 16.836 1.00 94.88 97 GLU A O 1
ATOM 781 N N . GLY A 1 98 ? -11.582 15.410 15.931 1.00 89.88 98 GLY A N 1
ATOM 782 C CA . GLY A 1 98 ? -11.299 16.076 14.665 1.00 89.88 98 GLY A CA 1
ATOM 783 C C . GLY A 1 98 ? -11.339 17.598 14.815 1.00 89.88 98 GLY A C 1
ATOM 784 O O . GLY A 1 98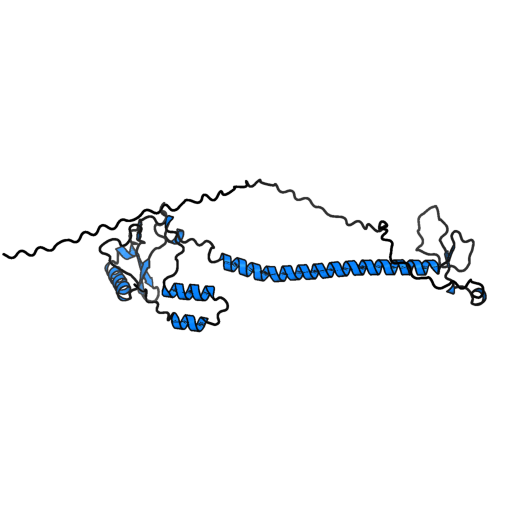 ? -12.398 18.143 15.113 1.00 89.88 98 GLY A O 1
ATOM 785 N N . LYS A 1 99 ? -10.231 18.276 14.491 1.00 90.62 99 LYS A N 1
ATOM 786 C CA . LYS A 1 99 ? -10.013 19.730 14.657 1.00 90.62 99 LYS A CA 1
ATOM 787 C C . LYS A 1 99 ? -11.189 20.643 14.268 1.00 90.62 99 LYS A C 1
ATOM 789 O O . LYS A 1 99 ? -11.415 21.641 14.936 1.00 90.62 99 LYS A O 1
ATOM 794 N N . TYR A 1 100 ? -11.912 20.323 13.193 1.00 90.75 100 TYR A N 1
ATOM 795 C CA . TYR A 1 100 ? -13.001 21.163 12.665 1.00 90.75 100 TYR A CA 1
ATOM 796 C C . TYR A 1 100 ? -14.402 20.578 12.859 1.00 90.75 100 TYR A C 1
ATOM 798 O O . TYR A 1 100 ? -15.390 21.292 12.742 1.00 90.75 100 TYR A O 1
ATOM 806 N N . SER A 1 101 ? -14.501 19.273 13.117 1.00 90.06 101 SER A N 1
ATOM 807 C CA . SER A 1 101 ? -15.796 18.591 13.251 1.00 90.06 101 SER A CA 1
ATOM 808 C C . SER A 1 101 ? -16.193 18.360 14.702 1.00 90.06 101 SER A C 1
ATOM 810 O O . SER A 1 101 ? -17.348 18.032 14.956 1.00 90.06 101 SER A O 1
ATOM 812 N N . PHE A 1 102 ? -15.227 18.446 15.625 1.00 91.12 102 PHE A N 1
ATOM 813 C CA . PHE A 1 102 ? -15.350 18.052 17.031 1.00 91.12 102 PHE A CA 1
ATOM 814 C C . PHE A 1 102 ? -15.857 16.612 17.226 1.00 91.12 102 PHE A C 1
ATOM 816 O O . PHE A 1 102 ? -16.226 16.202 18.323 1.00 91.12 102 PHE A O 1
ATOM 823 N N . LYS A 1 103 ? -15.862 15.806 16.155 1.00 93.94 103 LYS A N 1
ATOM 824 C CA . LYS A 1 103 ? -16.251 14.402 16.206 1.00 93.94 103 LYS A CA 1
ATOM 825 C C . LYS A 1 103 ? -15.093 13.596 16.769 1.00 93.94 103 LYS A C 1
ATOM 827 O O . LYS A 1 103 ? -13.979 13.647 16.238 1.00 93.94 103 LYS A O 1
ATOM 832 N N . LYS A 1 104 ? -15.389 12.833 17.818 1.00 95.12 104 LYS A N 1
ATOM 833 C CA . LYS A 1 104 ? -14.475 11.862 18.414 1.00 95.12 104 LYS A CA 1
ATOM 834 C C . LYS A 1 104 ? -14.337 10.643 17.509 1.00 95.12 104 LYS A C 1
ATOM 836 O O . LYS A 1 104 ? -15.316 10.196 16.911 1.00 95.12 104 LYS A O 1
ATOM 841 N N . ARG A 1 105 ? -13.119 10.122 17.410 1.00 95.06 105 ARG A N 1
ATOM 842 C CA . ARG A 1 105 ? -12.768 8.918 16.656 1.00 95.06 105 ARG A CA 1
ATOM 843 C C . ARG A 1 105 ? -11.937 7.998 17.529 1.00 95.06 105 ARG A C 1
ATOM 845 O O . ARG A 1 105 ? -11.125 8.473 18.328 1.00 95.06 105 ARG A O 1
ATOM 852 N N . LEU A 1 106 ? -12.147 6.702 17.343 1.00 95.75 106 LEU A N 1
ATOM 853 C CA . LEU A 1 106 ? -11.301 5.678 17.925 1.00 95.75 106 LEU A CA 1
ATOM 854 C C . LEU A 1 106 ? -9.999 5.621 17.120 1.00 95.75 106 LEU A C 1
ATOM 856 O O . LEU A 1 106 ? -10.029 5.641 15.892 1.00 95.75 106 LEU A O 1
ATOM 860 N N . ILE A 1 107 ? -8.868 5.594 17.813 1.00 95.56 107 ILE A N 1
ATOM 861 C CA . ILE A 1 107 ? -7.538 5.455 17.224 1.00 95.56 107 ILE A CA 1
ATOM 862 C C . ILE A 1 107 ? -6.933 4.166 17.762 1.00 95.56 107 ILE A C 1
ATOM 864 O O . ILE A 1 107 ? -6.901 3.970 18.975 1.00 95.56 107 ILE A O 1
ATOM 868 N N . LEU A 1 108 ? -6.451 3.314 16.865 1.00 94.81 108 LEU A N 1
ATOM 869 C CA . LEU A 1 108 ? -5.684 2.126 17.211 1.00 94.81 108 LEU A CA 1
ATOM 870 C C . LEU A 1 108 ? -4.195 2.454 17.086 1.00 94.81 108 LEU A C 1
ATOM 872 O O . LEU A 1 108 ? -3.739 2.855 16.016 1.00 94.81 108 LEU A O 1
ATOM 876 N N . ASP A 1 109 ? -3.446 2.326 18.176 1.00 94.25 109 ASP A N 1
ATOM 877 C CA . ASP A 1 109 ? -2.016 2.633 18.190 1.00 94.25 109 ASP A CA 1
ATOM 878 C C . ASP A 1 109 ? -1.193 1.397 17.797 1.00 94.25 109 ASP A C 1
ATOM 880 O O . ASP A 1 109 ? -0.862 0.542 18.618 1.00 94.25 109 ASP A O 1
ATOM 884 N N . LEU A 1 110 ? -0.883 1.294 16.507 1.00 91.75 110 LEU A N 1
ATOM 885 C CA . LEU A 1 110 ? -0.095 0.190 15.945 1.00 91.75 110 LEU A CA 1
ATOM 886 C C . LEU A 1 110 ? 1.415 0.325 16.197 1.00 91.75 110 LEU A C 1
ATOM 888 O O . LEU A 1 110 ? 2.164 -0.617 15.935 1.00 91.75 110 LEU A O 1
ATOM 892 N N . SER A 1 111 ? 1.854 1.473 16.718 1.00 90.31 111 SER A N 1
ATOM 893 C CA . SER A 1 111 ? 3.246 1.725 17.100 1.00 90.31 111 SER A CA 1
ATOM 894 C C . SER A 1 111 ? 3.536 1.328 18.548 1.00 90.31 111 SER A C 1
ATOM 896 O O . SER A 1 111 ? 4.684 1.366 18.975 1.00 90.31 111 SER A O 1
ATOM 898 N N . ALA A 1 112 ? 2.517 0.937 19.314 1.00 89.75 112 ALA A N 1
ATOM 899 C CA . ALA A 1 112 ? 2.718 0.408 20.650 1.00 89.75 112 ALA A CA 1
ATOM 900 C C . ALA A 1 112 ? 3.292 -1.026 20.609 1.00 89.75 112 ALA A C 1
ATOM 902 O O . ALA A 1 112 ? 2.913 -1.822 19.741 1.00 89.75 112 ALA A O 1
ATOM 903 N N . PRO A 1 113 ? 4.134 -1.396 21.588 1.00 89.25 113 PRO A N 1
ATOM 904 C CA . PRO A 1 113 ? 4.613 -0.569 22.696 1.00 89.25 113 PRO A CA 1
ATOM 905 C C . PRO A 1 113 ? 5.713 0.414 22.269 1.00 89.25 113 PRO A C 1
ATOM 907 O O . PRO A 1 113 ? 6.607 0.084 21.499 1.00 89.25 113 PRO A O 1
ATOM 910 N N . HIS A 1 114 ? 5.664 1.632 22.816 1.00 81.31 114 HIS A N 1
ATOM 911 C CA . HIS A 1 114 ? 6.681 2.656 22.563 1.00 81.31 114 HIS A CA 1
ATOM 912 C C . HIS A 1 114 ? 7.876 2.445 23.498 1.00 81.31 114 HIS A C 1
ATOM 914 O O . HIS A 1 114 ? 7.694 2.408 24.715 1.00 81.31 114 HIS A O 1
ATOM 920 N N . ASN A 1 115 ? 9.090 2.383 22.945 1.00 68.50 115 ASN A N 1
ATOM 921 C CA . ASN A 1 115 ? 10.353 2.265 23.693 1.00 68.50 115 ASN A CA 1
ATOM 922 C C . ASN A 1 115 ? 10.475 1.006 24.579 1.00 68.50 115 ASN A C 1
ATOM 924 O O . ASN A 1 115 ? 11.136 1.048 25.618 1.00 68.50 115 ASN A O 1
ATOM 928 N N . ASP A 1 116 ? 9.844 -0.100 24.189 1.00 70.44 116 ASP A N 1
ATOM 929 C CA . ASP A 1 116 ? 9.982 -1.399 24.855 1.00 70.44 116 ASP A CA 1
ATOM 930 C C . ASP A 1 116 ? 10.927 -2.317 24.052 1.00 70.44 116 ASP A C 1
ATOM 932 O O . ASP A 1 116 ? 11.229 -2.081 22.886 1.00 70.44 116 ASP A O 1
ATOM 936 N N . THR A 1 117 ? 11.397 -3.385 24.687 1.00 73.62 117 THR A N 1
ATOM 937 C CA . THR A 1 117 ? 12.080 -4.524 24.053 1.00 73.62 117 THR A CA 1
ATOM 938 C C . THR A 1 117 ? 11.194 -5.288 23.066 1.00 73.62 117 THR A C 1
ATOM 940 O O . THR A 1 117 ? 11.698 -6.035 22.227 1.00 73.62 117 THR A O 1
ATOM 943 N N . ASN A 1 118 ? 9.877 -5.119 23.171 1.00 78.56 118 ASN A N 1
ATOM 944 C CA . ASN A 1 118 ? 8.902 -5.727 22.282 1.00 78.56 118 ASN A CA 1
ATOM 945 C C . ASN A 1 118 ? 8.731 -4.896 21.003 1.00 78.56 118 ASN A C 1
ATOM 947 O O . ASN A 1 118 ? 8.587 -3.680 21.049 1.00 78.56 118 ASN A O 1
ATOM 951 N N . VAL A 1 119 ? 8.691 -5.584 19.865 1.00 84.56 119 VAL A N 1
ATOM 952 C CA . VAL A 1 119 ? 8.542 -4.997 18.525 1.00 84.56 119 VAL A CA 1
ATOM 953 C C . VAL A 1 119 ? 7.090 -4.536 18.313 1.00 84.56 119 VAL A C 1
ATOM 955 O O . VAL A 1 119 ? 6.178 -5.273 18.700 1.00 84.56 119 VAL A O 1
ATOM 958 N N . SER A 1 120 ? 6.832 -3.358 17.732 1.00 87.56 120 SER A N 1
ATOM 959 C CA . SER A 1 120 ? 5.461 -2.886 17.436 1.00 87.56 120 SER A CA 1
ATOM 960 C C . SER A 1 120 ? 4.872 -3.580 16.200 1.00 87.56 120 SER A C 1
ATOM 962 O O . SER A 1 120 ? 5.593 -4.250 15.471 1.00 87.56 120 SER A O 1
ATOM 964 N N . ILE A 1 121 ? 3.563 -3.462 15.935 1.00 86.44 121 ILE A N 1
ATOM 965 C CA . ILE A 1 121 ? 2.988 -4.045 14.702 1.00 86.44 121 ILE A CA 1
ATOM 966 C C . ILE A 1 121 ? 3.592 -3.375 13.467 1.00 86.44 121 ILE A C 1
ATOM 968 O O . ILE A 1 121 ? 3.916 -4.060 12.505 1.00 86.44 121 ILE A O 1
ATOM 972 N N . ASN A 1 122 ? 3.788 -2.058 13.514 1.00 87.00 122 ASN A N 1
ATOM 973 C CA . ASN A 1 122 ? 4.385 -1.318 12.406 1.00 87.00 122 ASN A CA 1
ATOM 974 C C . ASN A 1 122 ? 5.822 -1.763 12.097 1.00 87.00 122 ASN A C 1
ATOM 976 O O . ASN A 1 122 ? 6.208 -1.769 10.933 1.00 87.00 122 ASN A O 1
ATOM 980 N N . ASP A 1 123 ? 6.585 -2.177 13.110 1.00 84.75 123 ASP A N 1
ATOM 981 C CA . ASP A 1 123 ? 7.941 -2.709 12.925 1.00 84.75 123 ASP A CA 1
ATOM 982 C C . ASP A 1 123 ? 7.948 -4.138 12.351 1.00 84.75 123 ASP A C 1
ATOM 984 O O . ASP A 1 123 ? 8.962 -4.580 11.817 1.00 84.75 123 ASP A O 1
ATOM 988 N N . LEU A 1 124 ? 6.834 -4.873 12.480 1.00 81.25 124 LEU A N 1
ATOM 989 C CA . LEU A 1 124 ? 6.674 -6.234 11.952 1.00 81.25 124 LEU A CA 1
ATOM 990 C C . LEU A 1 124 ? 6.198 -6.273 10.499 1.00 81.25 124 LEU A C 1
ATOM 992 O O . LEU A 1 124 ? 6.206 -7.344 9.892 1.00 81.25 124 LEU A O 1
ATOM 996 N N . ILE A 1 125 ? 5.726 -5.148 9.961 1.00 82.25 125 ILE A N 1
ATOM 997 C CA . ILE A 1 125 ? 5.350 -5.063 8.554 1.00 82.25 125 ILE A CA 1
ATOM 998 C C . ILE A 1 125 ? 6.651 -5.085 7.758 1.00 82.25 125 ILE A C 1
ATOM 1000 O O . ILE A 1 125 ? 7.400 -4.103 7.750 1.00 82.25 125 ILE A O 1
ATOM 1004 N N . ASP A 1 126 ? 6.916 -6.200 7.077 1.00 70.38 126 ASP A N 1
ATOM 1005 C CA . ASP A 1 126 ? 8.034 -6.288 6.150 1.00 70.38 126 ASP A CA 1
ATOM 1006 C C . ASP A 1 126 ? 7.759 -5.326 4.985 1.00 70.38 126 ASP A C 1
ATOM 1008 O O . ASP A 1 126 ? 7.095 -5.645 4.002 1.00 70.38 126 ASP A O 1
ATOM 1012 N N . LEU A 1 127 ? 8.314 -4.115 5.072 1.00 61.66 127 LEU A N 1
ATOM 1013 C CA . LEU A 1 127 ? 8.348 -3.155 3.961 1.00 61.66 127 LEU A CA 1
ATOM 1014 C C . LEU A 1 127 ? 9.233 -3.654 2.805 1.00 61.66 127 LEU A C 1
ATOM 1016 O O . LEU A 1 127 ? 9.329 -3.013 1.754 1.00 61.66 127 LEU A O 1
ATOM 1020 N N . LEU A 1 128 ? 9.913 -4.787 3.004 1.00 51.91 128 LEU A N 1
ATOM 1021 C CA . LEU A 1 128 ? 10.811 -5.371 2.037 1.00 51.91 128 LEU A CA 1
ATOM 1022 C C . LEU A 1 128 ? 10.042 -6.112 0.929 1.00 51.91 128 LEU A C 1
ATOM 1024 O O . LEU A 1 128 ? 9.810 -7.313 0.972 1.00 51.91 128 LEU A O 1
ATOM 1028 N N . VAL A 1 129 ? 9.872 -5.375 -0.173 1.00 53.00 129 VAL A N 1
ATOM 1029 C CA . VAL A 1 129 ? 10.553 -5.704 -1.441 1.00 53.00 129 VAL A CA 1
ATOM 1030 C C . VAL A 1 129 ? 9.900 -6.801 -2.307 1.00 53.00 129 VAL A C 1
ATOM 1032 O O . VAL A 1 129 ? 9.977 -6.690 -3.527 1.00 53.00 129 VAL A O 1
ATOM 1035 N N . GLU A 1 130 ? 9.147 -7.764 -1.780 1.00 52.88 130 GLU A N 1
ATOM 1036 C CA . GLU A 1 130 ? 8.655 -8.891 -2.602 1.00 52.88 130 GLU A CA 1
ATOM 1037 C C . GLU A 1 130 ? 7.582 -8.496 -3.643 1.00 52.88 130 GLU A C 1
ATOM 1039 O O . GLU A 1 130 ? 7.568 -9.022 -4.755 1.00 52.88 130 GLU A O 1
ATOM 1044 N N . HIS A 1 131 ? 6.764 -7.474 -3.367 1.00 52.38 131 HIS A N 1
ATOM 1045 C CA . HIS A 1 131 ? 5.818 -6.917 -4.352 1.00 52.38 131 HIS A CA 1
ATOM 1046 C C . HIS A 1 131 ? 6.373 -5.749 -5.185 1.00 52.38 131 HIS A C 1
ATOM 1048 O O . HIS A 1 131 ? 5.829 -5.438 -6.244 1.00 52.38 131 HIS A O 1
ATOM 1054 N N . LEU A 1 132 ? 7.456 -5.103 -4.742 1.00 51.44 132 LEU A N 1
ATOM 1055 C CA . LEU A 1 132 ? 8.079 -3.980 -5.458 1.00 51.44 132 LEU A CA 1
ATOM 1056 C C . LEU A 1 132 ? 9.180 -4.436 -6.429 1.00 51.44 132 LEU A C 1
ATOM 1058 O O . LEU A 1 132 ? 9.400 -3.772 -7.441 1.00 51.44 132 LEU A O 1
ATOM 1062 N N . LEU A 1 133 ? 9.841 -5.567 -6.168 1.00 52.69 133 LEU A N 1
ATOM 1063 C CA . LEU A 1 133 ? 10.889 -6.115 -7.035 1.00 52.69 133 LEU A CA 1
ATOM 1064 C C . LEU A 1 133 ? 10.420 -6.539 -8.422 1.00 52.69 133 LEU A C 1
ATOM 1066 O O . LEU A 1 133 ? 11.062 -6.109 -9.376 1.00 52.69 133 LEU A O 1
ATOM 1070 N N . PRO A 1 134 ? 9.327 -7.312 -8.597 1.00 55.62 134 PRO A N 1
ATOM 1071 C CA . PRO A 1 134 ? 8.926 -7.704 -9.945 1.00 55.62 134 PRO A CA 1
ATOM 1072 C C . PRO A 1 134 ? 8.578 -6.482 -10.807 1.00 55.62 134 PRO A C 1
ATOM 1074 O O . PRO A 1 134 ? 8.815 -6.489 -12.012 1.00 55.62 134 PRO A O 1
ATOM 1077 N N . SER A 1 135 ? 8.099 -5.399 -10.185 1.00 61.28 135 SER A N 1
ATOM 1078 C CA . SER A 1 135 ? 7.875 -4.112 -10.850 1.00 61.28 135 SER A CA 1
ATOM 1079 C C . SER A 1 135 ? 9.183 -3.402 -11.208 1.00 61.28 135 SER A C 1
ATOM 1081 O O . SER A 1 135 ? 9.304 -2.848 -12.300 1.00 61.28 135 SER A O 1
ATOM 1083 N N . LEU A 1 136 ? 10.185 -3.439 -10.327 1.00 69.62 136 LEU A N 1
ATOM 1084 C CA . LEU A 1 136 ? 11.473 -2.801 -10.578 1.00 69.62 136 LEU A CA 1
ATOM 1085 C C . LEU A 1 136 ? 12.285 -3.547 -11.643 1.00 69.62 136 LEU A C 1
ATOM 1087 O O . LEU A 1 136 ? 12.812 -2.904 -12.544 1.00 69.62 136 LEU A O 1
ATOM 1091 N N . ASP A 1 137 ? 12.339 -4.877 -11.596 1.00 73.69 137 ASP A N 1
ATOM 1092 C CA . ASP A 1 137 ? 13.042 -5.687 -12.595 1.00 73.69 137 ASP A CA 1
ATOM 1093 C C . ASP A 1 137 ? 12.391 -5.565 -13.978 1.00 73.69 137 ASP A C 1
ATOM 1095 O O . ASP A 1 137 ? 13.101 -5.446 -14.978 1.00 73.69 137 ASP A O 1
ATOM 1099 N N . ALA A 1 138 ? 11.055 -5.506 -14.045 1.00 73.69 138 ALA A N 1
ATOM 1100 C CA . ALA A 1 138 ? 10.335 -5.242 -15.290 1.00 73.69 138 ALA A CA 1
ATOM 1101 C C . ALA A 1 138 ? 10.635 -3.835 -15.838 1.00 73.69 138 ALA A C 1
ATOM 1103 O O . ALA A 1 138 ? 10.956 -3.690 -17.016 1.00 73.69 138 ALA A O 1
ATOM 1104 N N . GLN A 1 139 ? 10.624 -2.803 -14.985 1.00 77.00 139 GLN A N 1
ATOM 1105 C CA . GLN A 1 139 ? 10.985 -1.436 -15.385 1.00 77.00 139 GLN A CA 1
ATOM 1106 C C . GLN A 1 139 ? 12.452 -1.327 -15.828 1.00 77.00 139 GLN A C 1
ATOM 1108 O O . GLN A 1 139 ? 12.767 -0.659 -16.815 1.00 77.00 139 GLN A O 1
ATOM 1113 N N . ILE A 1 140 ? 13.362 -2.008 -15.128 1.00 82.81 140 ILE A N 1
ATOM 1114 C CA . ILE A 1 140 ? 14.777 -2.090 -15.496 1.00 82.81 140 ILE A CA 1
ATOM 1115 C C . ILE A 1 140 ? 14.921 -2.799 -16.848 1.00 82.81 140 ILE A C 1
ATOM 1117 O O . ILE A 1 140 ? 15.672 -2.327 -17.703 1.00 82.81 140 ILE A O 1
ATOM 1121 N N . ALA A 1 141 ? 14.194 -3.894 -17.081 1.00 82.12 141 ALA A N 1
ATOM 1122 C CA . ALA A 1 141 ? 14.211 -4.614 -18.350 1.00 82.12 141 ALA A CA 1
ATOM 1123 C C . ALA A 1 141 ? 13.697 -3.751 -19.513 1.00 82.12 141 ALA A C 1
ATOM 1125 O O . ALA A 1 141 ? 14.334 -3.732 -20.572 1.00 82.12 141 ALA A O 1
ATOM 1126 N N . ASP A 1 142 ? 12.626 -2.983 -19.309 1.00 84.06 142 ASP A N 1
ATOM 1127 C CA . ASP A 1 142 ? 12.074 -2.062 -20.309 1.00 84.06 142 ASP A CA 1
ATOM 1128 C C . ASP A 1 142 ? 13.060 -0.953 -20.697 1.00 84.06 142 ASP A C 1
ATOM 1130 O O . ASP A 1 142 ? 13.115 -0.546 -21.859 1.00 84.06 142 ASP A O 1
ATOM 1134 N N . ILE A 1 143 ? 13.898 -0.497 -19.762 1.00 87.62 143 ILE A N 1
ATOM 1135 C CA . ILE A 1 143 ? 14.935 0.508 -20.037 1.00 87.62 143 ILE A CA 1
ATOM 1136 C C . ILE A 1 143 ? 16.171 -0.131 -20.687 1.00 87.62 143 ILE A C 1
ATOM 1138 O O . ILE A 1 143 ? 16.731 0.405 -21.649 1.00 87.62 143 ILE A O 1
ATOM 1142 N N . LEU A 1 144 ? 16.628 -1.279 -20.182 1.00 90.50 144 LEU A N 1
ATOM 1143 C CA . LEU A 1 144 ? 17.887 -1.893 -20.614 1.00 90.50 144 LEU A CA 1
ATOM 1144 C C . LEU A 1 144 ? 17.787 -2.580 -21.979 1.00 90.50 144 LEU A C 1
ATOM 1146 O O . LEU A 1 144 ? 18.763 -2.580 -22.732 1.00 90.50 144 LEU A O 1
ATOM 1150 N N . THR A 1 145 ? 16.634 -3.147 -22.324 1.00 90.94 145 THR A N 1
ATOM 1151 C CA . THR A 1 145 ? 16.426 -3.851 -23.600 1.00 90.94 145 THR A CA 1
ATOM 1152 C C . THR A 1 145 ? 16.653 -2.960 -24.834 1.00 90.94 145 THR A C 1
ATOM 1154 O O . THR A 1 145 ? 17.465 -3.334 -25.690 1.00 90.94 145 THR A O 1
ATOM 1157 N N . PRO A 1 146 ? 16.028 -1.770 -24.959 1.00 92.19 146 PRO A N 1
ATOM 1158 C CA . PRO A 1 146 ? 16.273 -0.883 -26.096 1.00 92.19 146 PRO A CA 1
ATOM 1159 C C . PRO A 1 146 ? 17.708 -0.343 -26.120 1.00 92.19 146 PRO A C 1
ATOM 1161 O O . PRO A 1 146 ? 18.285 -0.193 -27.198 1.00 92.19 146 PRO A O 1
ATOM 1164 N N . LEU A 1 147 ? 18.324 -0.104 -24.957 1.00 91.56 147 LEU A N 1
ATOM 1165 C CA . LEU A 1 147 ? 19.722 0.330 -24.881 1.00 91.56 147 LEU A CA 1
ATOM 1166 C C . LEU A 1 147 ? 20.682 -0.744 -25.403 1.00 91.56 147 LEU A C 1
ATOM 1168 O O . LEU A 1 147 ? 21.544 -0.430 -26.224 1.00 91.56 147 LEU A O 1
ATOM 1172 N N . ARG A 1 148 ? 20.507 -2.009 -25.000 1.00 93.31 148 ARG A N 1
ATOM 1173 C CA . ARG A 1 148 ? 21.311 -3.137 -25.508 1.00 93.31 148 ARG A CA 1
ATOM 1174 C C . ARG A 1 148 ? 21.197 -3.267 -27.023 1.00 93.31 148 ARG A C 1
ATOM 1176 O O . ARG A 1 148 ? 22.217 -3.348 -27.701 1.00 93.31 148 ARG A O 1
ATOM 1183 N N . LYS A 1 149 ? 19.975 -3.182 -27.554 1.00 94.25 149 LYS A N 1
ATOM 1184 C CA . LYS A 1 149 ? 19.730 -3.223 -29.001 1.00 94.25 149 LYS A CA 1
ATOM 1185 C C . LYS A 1 149 ? 20.427 -2.075 -29.737 1.00 94.25 149 LYS A C 1
ATOM 1187 O O . LYS A 1 149 ? 20.999 -2.280 -30.802 1.00 94.25 149 LYS A O 1
ATOM 1192 N N . ASN A 1 150 ? 20.418 -0.869 -29.173 1.00 94.44 150 ASN A N 1
ATOM 1193 C CA . ASN A 1 150 ? 21.115 0.272 -29.766 1.00 94.44 150 ASN A CA 1
ATOM 1194 C C . ASN A 1 150 ? 22.638 0.085 -29.767 1.00 94.44 150 ASN A C 1
ATOM 1196 O 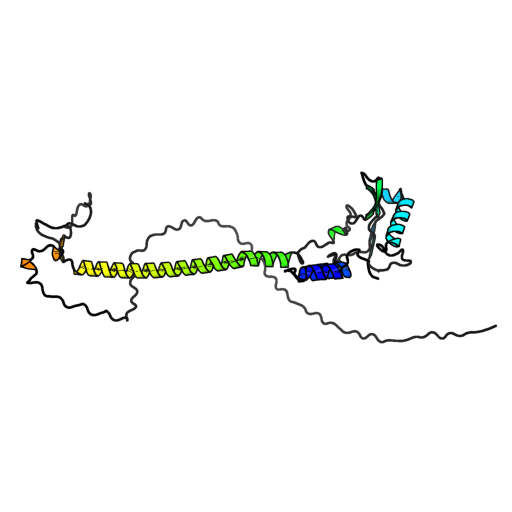O . ASN A 1 150 ? 23.285 0.428 -30.756 1.00 94.44 150 ASN A O 1
ATOM 1200 N N . VAL A 1 151 ? 23.208 -0.471 -28.694 1.00 96.12 151 VAL A N 1
ATOM 1201 C CA . VAL A 1 151 ? 24.642 -0.797 -28.619 1.00 96.12 151 VAL A CA 1
ATOM 1202 C C . VAL A 1 151 ? 25.021 -1.835 -29.675 1.00 96.12 151 VAL A C 1
ATOM 1204 O O . VAL A 1 151 ? 26.009 -1.641 -30.378 1.00 96.12 151 VAL A O 1
ATOM 1207 N N . GLU A 1 152 ? 24.210 -2.876 -29.852 1.00 96.12 152 GLU A N 1
ATOM 1208 C CA . GLU A 1 152 ? 24.416 -3.904 -30.879 1.00 96.12 152 GLU A CA 1
ATOM 1209 C C . GLU A 1 152 ? 24.371 -3.305 -32.296 1.00 96.12 152 GLU A C 1
ATOM 1211 O O . GLU A 1 152 ? 25.304 -3.476 -33.079 1.00 96.12 152 GLU A O 1
ATOM 1216 N N . ILE A 1 153 ? 23.369 -2.466 -32.588 1.00 96.19 153 ILE A N 1
ATOM 1217 C CA . ILE A 1 153 ? 23.266 -1.749 -33.871 1.00 96.19 153 ILE A CA 1
ATOM 1218 C C . ILE A 1 153 ? 24.483 -0.843 -34.118 1.00 96.19 153 ILE A C 1
ATOM 1220 O O . ILE A 1 153 ? 24.952 -0.726 -35.254 1.00 96.19 153 ILE A O 1
ATOM 1224 N N . MET A 1 154 ? 24.975 -0.146 -33.091 1.00 94.69 154 MET A N 1
ATOM 1225 C CA . MET A 1 154 ? 26.161 0.706 -33.217 1.00 94.69 154 MET A CA 1
ATOM 1226 C C . MET A 1 154 ? 27.427 -0.120 -33.450 1.00 94.69 154 MET A C 1
ATOM 1228 O O . MET A 1 154 ? 28.239 0.269 -34.290 1.00 94.69 154 MET A O 1
ATOM 1232 N N . SER A 1 155 ? 27.562 -1.261 -32.775 1.00 96.88 155 SER A N 1
ATOM 1233 C CA . SER A 1 155 ? 28.667 -2.200 -32.978 1.00 96.88 155 SER A CA 1
ATOM 1234 C C . SER A 1 155 ? 28.700 -2.709 -34.421 1.00 96.88 155 SER A C 1
ATOM 1236 O O . SER A 1 155 ? 29.725 -2.597 -35.087 1.00 96.88 155 SER A O 1
ATOM 1238 N N . ASP A 1 156 ? 27.559 -3.139 -34.962 1.00 95.44 156 ASP A N 1
ATOM 1239 C CA . ASP A 1 156 ? 27.455 -3.596 -36.354 1.00 95.44 156 ASP A CA 1
ATOM 1240 C C . ASP A 1 156 ? 27.825 -2.506 -37.366 1.00 95.44 156 ASP A C 1
ATOM 1242 O O . ASP A 1 156 ? 28.460 -2.767 -38.393 1.00 95.44 156 ASP A O 1
ATOM 1246 N N . LYS A 1 157 ? 27.412 -1.260 -37.104 1.00 95.94 157 LYS A N 1
ATOM 1247 C CA . LYS A 1 157 ? 27.774 -0.112 -37.948 1.00 95.94 157 LYS A CA 1
ATOM 1248 C C . LYS A 1 157 ? 29.273 0.155 -37.909 1.00 95.94 157 LYS A C 1
ATOM 1250 O O . LYS A 1 157 ? 29.843 0.462 -38.956 1.00 95.94 157 LYS A O 1
ATOM 1255 N N . LEU A 1 158 ? 29.894 0.029 -36.737 1.00 96.31 158 LEU A N 1
ATOM 1256 C CA . LEU A 1 158 ? 31.330 0.210 -36.574 1.00 96.31 158 LEU A CA 1
ATOM 1257 C C . LEU A 1 158 ? 32.096 -0.849 -37.371 1.00 96.31 158 LEU A C 1
ATOM 1259 O O . LEU A 1 158 ? 32.889 -0.479 -38.233 1.00 96.31 158 LEU A O 1
ATOM 1263 N N . THR A 1 159 ? 31.761 -2.129 -37.210 1.00 96.31 159 THR A N 1
ATOM 1264 C CA . THR A 1 159 ? 32.399 -3.229 -37.953 1.00 96.31 159 THR A CA 1
ATOM 1265 C C . THR A 1 159 ? 32.252 -3.066 -39.469 1.00 96.31 159 THR A C 1
ATOM 1267 O O . THR A 1 159 ? 33.207 -3.258 -40.221 1.00 96.31 159 THR A O 1
ATOM 1270 N N . LYS A 1 160 ? 31.078 -2.635 -39.952 1.00 96.12 160 LYS A N 1
ATOM 1271 C CA . LYS A 1 160 ? 30.876 -2.330 -41.382 1.00 96.12 160 LYS A CA 1
ATOM 1272 C C . LYS A 1 160 ? 31.733 -1.157 -41.856 1.00 96.12 160 LYS A C 1
ATOM 1274 O O . LYS A 1 160 ? 32.193 -1.162 -42.997 1.00 96.12 160 LYS A O 1
ATOM 1279 N N . SER A 1 161 ? 31.919 -0.141 -41.015 1.00 94.81 161 SER A N 1
ATOM 1280 C CA . SER A 1 161 ? 32.761 1.009 -41.351 1.00 94.81 161 SER A CA 1
ATOM 1281 C C . SER A 1 161 ? 34.244 0.642 -41.398 1.00 94.81 161 SER A C 1
ATOM 1283 O O . SER A 1 161 ? 34.928 1.072 -42.321 1.00 94.81 161 SER A O 1
ATOM 1285 N N . GLU A 1 162 ? 34.709 -0.213 -40.485 1.00 96.44 162 GLU A N 1
ATOM 1286 C CA . GLU A 1 162 ? 36.083 -0.723 -40.459 1.00 96.44 162 GLU A CA 1
ATOM 1287 C C . GLU A 1 162 ? 36.391 -1.526 -41.727 1.00 96.44 162 GLU A C 1
ATOM 1289 O O . GLU A 1 162 ? 37.348 -1.206 -42.429 1.00 96.44 162 GLU A O 1
ATOM 1294 N N . ALA A 1 163 ? 35.512 -2.458 -42.112 1.00 95.88 163 ALA A N 1
ATOM 1295 C CA . ALA A 1 163 ? 35.662 -3.224 -43.352 1.00 95.88 163 ALA A CA 1
ATOM 1296 C C . ALA A 1 163 ? 35.702 -2.326 -44.604 1.00 95.88 163 ALA A C 1
ATOM 1298 O O . ALA A 1 163 ? 36.471 -2.563 -45.536 1.00 95.88 163 ALA A O 1
ATOM 1299 N N . LYS A 1 164 ? 34.897 -1.255 -44.628 1.00 96.62 164 LYS A N 1
ATOM 1300 C CA . LYS A 1 164 ? 34.904 -0.286 -45.732 1.00 96.62 164 LYS A CA 1
ATOM 1301 C C . LYS A 1 164 ? 36.195 0.535 -45.777 1.00 96.62 164 LYS A C 1
ATOM 1303 O O . LYS A 1 164 ? 36.657 0.869 -46.866 1.00 96.62 164 LYS A O 1
ATOM 1308 N N . CYS A 1 165 ? 36.765 0.882 -44.624 1.00 95.69 165 CYS A N 1
ATOM 1309 C CA . CYS A 1 165 ? 38.065 1.546 -44.558 1.00 95.69 165 CYS A CA 1
ATOM 1310 C C . CYS A 1 165 ? 39.169 0.640 -45.115 1.00 95.69 165 CYS A C 1
ATOM 1312 O O . CYS A 1 165 ? 39.926 1.098 -45.964 1.00 95.69 165 CYS A O 1
ATOM 1314 N N . GLU A 1 166 ? 39.198 -0.640 -44.732 1.00 96.38 166 GLU A N 1
ATOM 1315 C CA . GLU A 1 166 ? 40.160 -1.617 -45.269 1.00 96.38 166 GLU A CA 1
ATOM 1316 C C . GLU A 1 166 ? 40.039 -1.769 -46.797 1.00 96.38 166 GLU A C 1
ATOM 1318 O O . GLU A 1 166 ? 41.041 -1.777 -47.516 1.00 96.38 166 GLU A O 1
ATOM 1323 N N . GLU A 1 167 ? 38.812 -1.817 -47.325 1.00 95.88 167 GLU A N 1
ATOM 1324 C CA . GLU A 1 167 ? 38.568 -1.869 -48.772 1.00 95.88 167 GLU A CA 1
ATOM 1325 C C . GLU A 1 167 ? 39.105 -0.620 -49.496 1.00 95.88 167 GLU A C 1
ATOM 1327 O O . GLU A 1 167 ? 39.703 -0.714 -50.573 1.00 95.88 167 GLU A O 1
ATOM 1332 N N . LEU A 1 168 ? 38.883 0.564 -48.919 1.00 94.50 168 LEU A N 1
ATOM 1333 C CA . LEU A 1 168 ? 39.359 1.827 -49.483 1.00 94.50 168 LEU A CA 1
ATOM 1334 C C . LEU A 1 168 ? 40.882 1.950 -49.414 1.00 94.50 168 LEU A C 1
ATOM 1336 O O . LEU A 1 168 ? 41.475 2.463 -50.363 1.00 94.50 168 LEU A O 1
ATOM 1340 N N . GLU A 1 169 ? 41.510 1.466 -48.343 1.00 96.25 169 GLU A N 1
ATOM 1341 C CA . GLU A 1 169 ? 42.969 1.399 -48.227 1.00 96.25 169 GLU A CA 1
ATOM 1342 C C . GLU A 1 169 ? 43.559 0.532 -49.342 1.00 96.25 169 GLU A C 1
ATOM 1344 O O . GLU A 1 169 ? 44.444 0.990 -50.064 1.00 96.25 169 GLU A O 1
ATOM 1349 N N . TRP A 1 170 ? 42.999 -0.658 -49.578 1.00 94.75 170 TRP A N 1
ATOM 1350 C CA . TRP A 1 170 ? 43.454 -1.538 -50.657 1.00 94.75 170 TRP A CA 1
ATOM 1351 C C . TRP A 1 170 ? 43.301 -0.902 -52.047 1.00 94.75 170 TRP A C 1
ATOM 1353 O O . TRP A 1 170 ? 44.220 -0.955 -52.867 1.00 94.75 170 TRP A O 1
ATOM 1363 N N . LYS A 1 171 ? 42.166 -0.240 -52.311 1.00 94.25 171 LYS A N 1
ATOM 1364 C CA . LYS A 1 171 ? 41.937 0.491 -53.571 1.00 94.25 171 LYS A CA 1
ATOM 1365 C C . LYS A 1 171 ? 42.914 1.650 -53.758 1.00 94.25 171 LYS A C 1
ATOM 1367 O O . LYS A 1 171 ? 43.348 1.904 -54.880 1.00 94.25 171 LYS A O 1
ATOM 1372 N N . ASN A 1 172 ? 43.238 2.365 -52.684 1.00 94.31 172 ASN A N 1
ATOM 1373 C CA . ASN A 1 172 ? 44.181 3.476 -52.734 1.00 94.31 172 ASN A CA 1
ATOM 1374 C C . ASN A 1 172 ? 45.611 2.984 -53.000 1.00 94.31 172 ASN A C 1
ATOM 1376 O O . ASN A 1 172 ? 46.304 3.559 -53.838 1.00 94.31 172 ASN A O 1
ATOM 1380 N N . ASP A 1 173 ? 46.021 1.886 -52.361 1.00 94.19 173 ASP A N 1
ATOM 1381 C CA . ASP A 1 173 ? 47.314 1.241 -52.605 1.00 94.19 173 ASP A CA 1
ATOM 1382 C C . ASP A 1 173 ? 47.446 0.758 -54.059 1.00 94.19 173 ASP A C 1
ATOM 1384 O O . ASP A 1 173 ? 48.490 0.962 -54.688 1.00 94.19 173 ASP A O 1
ATOM 1388 N N . ASP A 1 174 ? 46.395 0.153 -54.624 1.00 93.19 174 ASP A N 1
ATOM 1389 C CA . ASP A 1 174 ? 46.375 -0.273 -56.030 1.00 93.19 174 ASP A CA 1
ATOM 1390 C C . ASP A 1 174 ? 46.477 0.926 -56.988 1.00 93.19 174 ASP A C 1
ATOM 1392 O O . ASP A 1 174 ? 47.292 0.929 -57.917 1.00 93.19 174 ASP A O 1
ATOM 1396 N N . LEU A 1 175 ? 45.732 2.004 -56.717 1.00 91.12 175 LEU A N 1
ATOM 1397 C CA . LEU A 1 175 ? 45.793 3.239 -57.501 1.00 91.12 175 LEU A CA 1
ATOM 1398 C C . LEU A 1 175 ? 47.182 3.896 -57.430 1.00 91.12 175 LEU A C 1
ATOM 1400 O O . LEU A 1 175 ? 47.701 4.389 -58.441 1.00 91.12 175 LEU A O 1
ATOM 1404 N N . GLU A 1 176 ? 47.810 3.898 -56.252 1.00 88.50 176 GLU A N 1
ATOM 1405 C CA . GLU A 1 176 ? 49.161 4.420 -56.077 1.00 88.50 176 GLU A CA 1
ATOM 1406 C C . GLU A 1 176 ? 50.173 3.573 -56.858 1.00 88.50 176 GLU A C 1
ATOM 1408 O O . GLU A 1 176 ? 51.028 4.121 -57.562 1.00 88.50 176 GLU A O 1
ATOM 1413 N N . GLN A 1 177 ? 50.058 2.243 -56.809 1.00 85.75 177 GLN A N 1
ATOM 1414 C CA . GLN A 1 177 ? 50.893 1.343 -57.605 1.00 85.75 177 GLN A CA 1
ATOM 1415 C C . GLN A 1 177 ? 50.698 1.558 -59.107 1.00 85.75 177 GLN A C 1
ATOM 1417 O O . GLN A 1 177 ? 51.688 1.641 -59.839 1.00 85.75 177 GLN A O 1
ATOM 1422 N N . TYR A 1 178 ? 49.455 1.699 -59.572 1.00 84.69 178 TYR A N 1
ATOM 1423 C CA . TYR A 1 178 ? 49.144 2.001 -60.969 1.00 84.69 178 TYR A CA 1
ATOM 1424 C C . TYR A 1 178 ? 49.795 3.318 -61.410 1.00 84.69 178 TYR A C 1
ATOM 1426 O O . TYR A 1 178 ? 50.480 3.371 -62.433 1.00 84.69 178 TYR A O 1
ATOM 1434 N N . THR A 1 179 ? 49.666 4.364 -60.592 1.00 80.06 179 THR A N 1
ATOM 1435 C CA . THR A 1 179 ? 50.267 5.678 -60.856 1.00 80.06 179 THR A CA 1
ATOM 1436 C C . THR A 1 179 ? 51.795 5.608 -60.879 1.00 80.06 179 THR A C 1
ATOM 1438 O O . THR A 1 179 ? 52.428 6.190 -61.759 1.00 80.06 179 THR A O 1
ATOM 1441 N N . ARG A 1 180 ? 52.405 4.857 -59.952 1.00 78.94 180 ARG A N 1
ATOM 1442 C CA . ARG A 1 180 ? 53.857 4.636 -59.908 1.00 78.94 180 ARG A CA 1
ATOM 1443 C C . ARG A 1 180 ? 54.361 3.899 -61.149 1.00 78.94 180 ARG A C 1
ATOM 1445 O O . ARG A 1 180 ? 55.396 4.301 -61.666 1.00 78.94 180 ARG A O 1
ATOM 1452 N N . ARG A 1 181 ? 53.640 2.891 -61.662 1.00 79.62 181 ARG A N 1
ATOM 1453 C CA . ARG A 1 181 ? 53.997 2.178 -62.911 1.00 79.62 181 ARG A CA 1
ATOM 1454 C C . ARG A 1 181 ? 53.983 3.086 -64.139 1.00 79.62 181 ARG A C 1
ATOM 1456 O O . ARG A 1 181 ? 54.771 2.878 -65.053 1.00 79.62 181 ARG A O 1
ATOM 1463 N N . GLN A 1 182 ? 53.104 4.084 -64.151 1.00 75.88 182 GLN A N 1
ATOM 1464 C CA . GLN A 1 182 ? 53.033 5.094 -65.209 1.00 75.88 182 GLN A CA 1
ATOM 1465 C C . GLN A 1 182 ? 54.100 6.181 -65.063 1.00 75.88 182 GLN A C 1
ATOM 1467 O O . GLN A 1 182 ? 54.164 7.071 -65.897 1.00 75.88 182 GLN A O 1
ATOM 1472 N N . SER A 1 183 ? 54.925 6.156 -64.017 1.00 70.69 183 SER A N 1
ATOM 1473 C CA . SER A 1 183 ? 55.949 7.171 -63.796 1.00 70.69 183 SER A CA 1
ATOM 1474 C C . SER A 1 183 ? 57.340 6.559 -63.802 1.00 70.69 183 SER A C 1
ATOM 1476 O O . SER A 1 183 ? 57.594 5.562 -63.128 1.00 70.69 183 SER A O 1
ATOM 1478 N N . ILE A 1 184 ? 58.260 7.173 -64.539 1.00 74.81 184 ILE A N 1
ATOM 1479 C CA . ILE A 1 184 ? 59.665 6.781 -64.500 1.00 74.81 184 ILE A CA 1
ATOM 1480 C C . ILE A 1 184 ? 60.318 7.595 -63.396 1.00 74.81 184 ILE A C 1
ATOM 1482 O O . ILE A 1 184 ? 60.254 8.827 -63.392 1.00 74.81 184 ILE A O 1
ATOM 1486 N N . ARG A 1 185 ? 60.928 6.891 -62.446 1.00 68.75 185 ARG A N 1
ATOM 1487 C CA . ARG A 1 185 ? 61.732 7.510 -61.402 1.00 68.75 185 ARG A CA 1
ATOM 1488 C C . ARG A 1 185 ? 63.195 7.435 -61.801 1.00 68.75 185 ARG A C 1
ATOM 1490 O O . ARG A 1 185 ? 63.727 6.343 -61.986 1.00 68.75 185 ARG A O 1
ATOM 1497 N N . ILE A 1 186 ? 63.823 8.593 -61.960 1.00 70.12 186 ILE A N 1
ATOM 1498 C CA . ILE A 1 186 ? 65.251 8.697 -62.261 1.00 70.12 186 ILE A CA 1
ATOM 1499 C C . ILE A 1 186 ? 65.948 9.085 -60.961 1.00 70.12 186 ILE A C 1
ATOM 1501 O O . ILE A 1 186 ? 65.766 10.194 -60.447 1.00 70.12 186 ILE A O 1
ATOM 1505 N N . ALA A 1 187 ? 66.710 8.144 -60.411 1.00 57.09 187 ALA A N 1
ATOM 1506 C CA . ALA A 1 187 ? 67.645 8.418 -59.333 1.00 57.09 187 ALA A CA 1
ATOM 1507 C C . ALA A 1 187 ? 68.916 9.033 -59.936 1.00 57.09 187 ALA A C 1
ATOM 1509 O O . ALA A 1 187 ? 69.409 8.543 -60.945 1.00 57.09 187 ALA A O 1
ATOM 1510 N N . GLU A 1 188 ? 69.421 10.106 -59.324 1.00 64.56 188 GLU A N 1
ATOM 1511 C CA . GLU A 1 188 ? 70.645 10.818 -59.747 1.00 64.56 188 GLU A CA 1
ATOM 1512 C C . GLU A 1 188 ? 70.607 11.419 -61.165 1.00 64.56 188 GLU A C 1
ATOM 1514 O O . GLU A 1 188 ? 71.472 11.153 -62.000 1.00 64.56 188 GLU A O 1
ATOM 1519 N N . PRO A 1 189 ? 69.619 12.268 -61.470 1.00 55.09 189 PRO A N 1
ATOM 1520 C CA . PRO A 1 189 ? 69.602 12.956 -62.745 1.00 55.09 189 PRO A CA 1
ATOM 1521 C C . PRO A 1 189 ? 70.744 13.980 -62.790 1.00 55.09 189 PRO A C 1
ATOM 1523 O O . PRO A 1 189 ? 70.839 14.853 -61.923 1.00 55.09 189 PRO A O 1
ATOM 1526 N N . GLY A 1 190 ? 71.582 13.901 -63.826 1.00 60.81 190 GLY A N 1
ATOM 1527 C CA . GLY A 1 190 ? 72.354 15.061 -64.284 1.00 60.81 190 GLY A CA 1
ATOM 1528 C C . GLY A 1 190 ? 71.423 16.231 -64.637 1.00 60.81 190 GLY A C 1
ATOM 1529 O O . GLY A 1 190 ? 70.203 16.083 -64.586 1.00 60.81 190 GLY A O 1
ATOM 1530 N N . GLU A 1 191 ? 71.970 17.407 -64.962 1.00 53.38 191 GLU A N 1
ATOM 1531 C CA . GLU A 1 191 ? 71.185 18.612 -65.289 1.00 53.38 191 GLU A CA 1
ATOM 1532 C C . GLU A 1 191 ? 70.086 18.327 -66.331 1.00 53.38 191 GLU A C 1
ATOM 1534 O O . GLU A 1 191 ? 70.343 18.213 -67.526 1.00 53.38 191 GLU A O 1
ATOM 1539 N N . ILE A 1 192 ? 68.838 18.204 -65.865 1.00 54.06 192 ILE A N 1
ATOM 1540 C CA . ILE A 1 192 ? 67.641 18.109 -66.702 1.00 54.06 192 ILE A CA 1
ATOM 1541 C C . ILE A 1 192 ? 66.785 19.342 -66.411 1.00 54.06 192 ILE A C 1
ATOM 1543 O O . ILE A 1 192 ? 66.319 19.544 -65.288 1.00 54.06 192 ILE A O 1
ATOM 1547 N N . ASP A 1 193 ? 66.566 20.138 -67.453 1.00 50.41 193 ASP A N 1
ATOM 1548 C CA . ASP A 1 193 ? 66.045 21.511 -67.404 1.00 50.41 193 ASP A CA 1
ATOM 1549 C C . ASP A 1 193 ? 64.528 21.610 -67.120 1.00 50.41 193 ASP A C 1
ATOM 1551 O O . ASP A 1 193 ? 63.998 22.671 -66.803 1.00 50.41 193 ASP A O 1
ATOM 1555 N N . ARG A 1 194 ? 63.780 20.497 -67.188 1.00 52.25 194 ARG A N 1
ATOM 1556 C CA . ARG A 1 194 ? 62.329 20.479 -66.914 1.00 52.25 194 ARG A CA 1
ATOM 1557 C C . ARG A 1 194 ? 61.897 19.204 -66.207 1.00 52.25 194 ARG A C 1
ATOM 1559 O O . ARG A 1 194 ? 61.545 18.213 -66.836 1.00 52.25 194 ARG A O 1
ATOM 1566 N N . SER A 1 195 ? 61.910 19.224 -64.881 1.00 52.72 195 SER A N 1
ATOM 1567 C CA . SER A 1 195 ? 61.384 18.129 -64.067 1.00 52.72 195 SER A CA 1
ATOM 1568 C C . SER A 1 195 ? 60.779 18.630 -62.759 1.00 52.72 195 SER A C 1
ATOM 1570 O O . SER A 1 195 ? 61.290 19.554 -62.123 1.00 52.72 195 SER A O 1
ATOM 1572 N N . HIS A 1 196 ? 59.685 17.997 -62.335 1.00 58.16 196 HIS A N 1
ATOM 1573 C CA . HIS A 1 196 ? 59.052 18.277 -61.051 1.00 58.16 196 HIS A CA 1
ATOM 1574 C C . HIS A 1 196 ? 59.790 17.507 -59.946 1.00 58.16 196 HIS A C 1
ATOM 1576 O O . HIS A 1 196 ? 59.718 16.280 -59.863 1.00 58.16 196 HIS A O 1
ATOM 1582 N N . ARG A 1 197 ? 60.521 18.230 -59.090 1.00 60.00 197 ARG A N 1
ATOM 1583 C CA . ARG A 1 197 ? 61.171 17.671 -57.894 1.00 60.00 197 ARG A CA 1
ATOM 1584 C C . ARG A 1 197 ? 60.122 17.433 -56.807 1.00 60.00 197 ARG A C 1
ATOM 1586 O O . ARG A 1 197 ? 59.369 18.343 -56.469 1.00 60.00 197 ARG A O 1
ATOM 1593 N N . VAL A 1 198 ? 60.090 16.239 -56.221 1.00 58.47 198 VAL A N 1
ATOM 1594 C CA . VAL A 1 198 ? 59.085 15.889 -55.202 1.00 58.47 198 VAL A CA 1
ATOM 1595 C C . VAL A 1 198 ? 59.533 16.327 -53.798 1.00 58.47 198 VAL A C 1
ATOM 1597 O O . VAL A 1 198 ? 60.672 16.086 -53.396 1.00 58.47 198 VAL A O 1
ATOM 1600 N N . GLY A 1 199 ? 58.623 16.961 -53.045 1.00 57.50 199 GLY A N 1
ATOM 1601 C CA . GLY A 1 199 ? 58.749 17.273 -51.612 1.00 57.50 199 GLY A CA 1
ATOM 1602 C C . GLY A 1 199 ? 59.256 18.690 -51.262 1.00 57.50 199 GLY A C 1
ATOM 1603 O O . GLY A 1 199 ? 59.996 19.301 -52.038 1.00 57.50 199 GLY A O 1
ATOM 1604 N N . PRO A 1 200 ? 58.892 19.239 -50.085 1.00 55.31 200 PRO A N 1
ATOM 1605 C CA . PRO A 1 200 ? 59.380 20.541 -49.627 1.00 55.31 200 PRO A CA 1
ATOM 1606 C C . PRO A 1 200 ? 60.899 20.512 -49.364 1.00 55.31 200 PRO A C 1
ATOM 1608 O O . PRO A 1 200 ? 61.444 19.464 -49.004 1.00 55.31 200 PRO A O 1
ATOM 1611 N N . PRO A 1 201 ? 61.624 21.631 -49.553 1.00 57.12 201 PRO A N 1
ATOM 1612 C CA . PRO A 1 201 ? 63.037 21.712 -49.201 1.00 57.12 201 PRO A CA 1
ATOM 1613 C C . PRO A 1 201 ? 63.259 21.467 -47.712 1.00 57.12 201 PRO A C 1
ATOM 1615 O O . PRO A 1 201 ? 62.812 22.235 -46.869 1.00 57.12 201 PRO A O 1
ATOM 1618 N N . ARG A 1 202 ? 63.963 20.375 -47.394 1.00 58.41 202 ARG A N 1
ATOM 1619 C CA . ARG A 1 202 ? 64.468 20.119 -46.044 1.00 58.41 202 ARG A CA 1
ATOM 1620 C C . ARG A 1 202 ? 65.669 21.027 -45.817 1.00 58.41 202 ARG A C 1
ATOM 1622 O O . ARG A 1 202 ? 66.646 20.936 -46.555 1.00 58.41 202 ARG A O 1
ATOM 1629 N N . SER A 1 203 ? 65.568 21.916 -44.836 1.00 55.53 203 SER A N 1
ATOM 1630 C CA . SER A 1 203 ? 66.533 22.994 -44.624 1.00 55.53 203 SER A CA 1
ATOM 1631 C C . SER A 1 203 ? 67.863 22.558 -43.999 1.00 55.53 203 SER A C 1
ATOM 1633 O O . SER A 1 203 ? 68.806 23.324 -44.111 1.00 55.53 203 SER A O 1
ATOM 1635 N N . ASN A 1 204 ? 67.992 21.362 -43.400 1.00 56.41 204 ASN A N 1
ATOM 1636 C CA . ASN A 1 204 ? 69.095 21.103 -42.453 1.00 56.41 204 ASN A CA 1
ATOM 1637 C C . ASN A 1 204 ? 69.815 19.729 -42.529 1.00 56.41 204 ASN A C 1
ATOM 1639 O O . ASN A 1 204 ? 70.412 19.330 -41.536 1.00 56.41 204 ASN A O 1
ATOM 1643 N N . ASP A 1 205 ? 69.843 19.012 -43.662 1.00 49.66 205 ASP A N 1
ATOM 1644 C CA . ASP A 1 205 ? 70.641 17.766 -43.770 1.00 49.66 205 ASP A CA 1
ATOM 1645 C C . ASP A 1 205 ? 71.908 17.949 -44.629 1.00 49.66 205 ASP A C 1
ATOM 1647 O O . ASP A 1 205 ? 71.841 18.160 -45.840 1.00 49.66 205 ASP A O 1
ATOM 1651 N N . SER A 1 206 ? 73.084 17.800 -44.008 1.00 52.44 206 SER A N 1
ATOM 1652 C CA . SER A 1 206 ? 74.435 17.971 -44.585 1.00 52.44 206 SER A CA 1
ATOM 1653 C C . SER A 1 206 ? 74.903 16.838 -45.518 1.00 52.44 206 SER A C 1
ATOM 1655 O O . SER A 1 206 ? 76.076 16.755 -45.876 1.00 52.44 206 SER A O 1
ATOM 1657 N N . LYS A 1 207 ? 73.987 15.973 -45.965 1.00 57.34 207 LYS A N 1
ATOM 1658 C CA . LYS A 1 207 ? 74.209 14.982 -47.030 1.00 57.34 207 LYS A CA 1
ATOM 1659 C C . LYS A 1 207 ? 73.001 14.988 -47.965 1.00 57.34 207 LYS A C 1
ATOM 1661 O O . LYS A 1 207 ? 72.123 14.132 -47.870 1.00 57.34 207 LYS A O 1
ATOM 1666 N N . GLN A 1 208 ? 72.928 15.988 -48.844 1.00 58.03 208 GLN A N 1
ATOM 1667 C CA . GLN A 1 208 ? 71.876 16.086 -49.857 1.00 58.03 208 GLN A CA 1
ATOM 1668 C C . GLN A 1 208 ? 72.031 14.955 -50.878 1.00 58.03 208 GLN A C 1
ATOM 1670 O O . GLN A 1 208 ? 72.760 15.080 -51.857 1.00 58.03 208 GLN A O 1
ATOM 1675 N N . LYS A 1 209 ? 71.326 13.838 -50.666 1.00 59.09 209 LYS A N 1
ATOM 1676 C CA . LYS A 1 209 ? 71.049 12.908 -51.765 1.00 59.09 209 LYS A CA 1
ATOM 1677 C C . LYS A 1 209 ? 70.292 13.679 -52.859 1.00 59.09 209 LYS A C 1
ATOM 1679 O O . LYS A 1 209 ? 69.370 14.431 -52.517 1.00 59.09 209 LYS A O 1
ATOM 1684 N N . PRO A 1 210 ? 70.661 13.533 -54.144 1.00 63.00 210 PRO A N 1
ATOM 1685 C CA . PRO A 1 210 ? 69.952 14.196 -55.229 1.00 63.00 210 PRO A CA 1
ATOM 1686 C C . PRO A 1 210 ? 68.479 13.782 -55.199 1.00 63.00 210 PRO A C 1
ATOM 1688 O O . PRO A 1 210 ? 68.140 12.626 -54.938 1.00 63.00 210 PRO A O 1
ATOM 1691 N N . ARG A 1 211 ? 67.591 14.758 -55.397 1.00 62.00 211 ARG A N 1
ATOM 1692 C CA . ARG A 1 211 ? 66.148 14.517 -55.353 1.00 62.00 211 ARG A CA 1
ATOM 1693 C C . ARG A 1 211 ? 65.738 13.639 -56.521 1.00 62.00 211 ARG A C 1
ATOM 1695 O O . ARG A 1 211 ? 66.191 13.836 -57.642 1.00 62.00 211 ARG A O 1
ATOM 1702 N N . GLU A 1 212 ? 64.828 12.724 -56.240 1.00 63.25 212 GLU A N 1
ATOM 1703 C CA . GLU A 1 212 ? 64.216 11.888 -57.257 1.00 63.25 212 GLU A CA 1
ATOM 1704 C C . GLU A 1 212 ? 63.379 12.754 -58.212 1.00 63.25 212 GLU A C 1
ATOM 1706 O O . GLU A 1 212 ? 62.565 13.579 -57.774 1.00 63.25 212 GLU A O 1
ATOM 1711 N N . ILE A 1 213 ? 63.604 12.581 -59.515 1.00 69.12 213 ILE A N 1
ATOM 1712 C CA . ILE A 1 213 ? 62.756 13.153 -60.560 1.00 69.12 213 ILE A CA 1
ATOM 1713 C C . ILE A 1 213 ? 61.706 12.111 -60.932 1.00 69.12 213 ILE A C 1
ATOM 1715 O O . ILE A 1 213 ? 62.042 10.972 -61.264 1.00 69.12 213 ILE A O 1
ATOM 1719 N N . ILE A 1 214 ? 60.439 12.525 -60.917 1.00 65.75 214 ILE A N 1
ATOM 1720 C CA . ILE A 1 214 ? 59.325 11.737 -61.445 1.00 65.75 214 ILE A CA 1
ATOM 1721 C C . ILE A 1 214 ? 58.933 12.327 -62.800 1.00 65.75 214 ILE A C 1
ATOM 1723 O O . ILE A 1 214 ? 58.520 13.484 -62.869 1.00 65.75 214 ILE A O 1
ATOM 1727 N N . VAL A 1 215 ? 59.049 11.532 -63.865 1.00 71.62 215 VAL A N 1
ATOM 1728 C CA . VAL A 1 215 ? 58.631 11.912 -65.225 1.00 71.62 215 VAL A CA 1
ATOM 1729 C C . VAL A 1 215 ? 57.362 11.148 -65.591 1.00 71.62 215 VAL A C 1
ATOM 1731 O O . VAL A 1 215 ? 57.321 9.922 -65.436 1.00 71.62 215 VAL A O 1
ATOM 1734 N N . ARG A 1 216 ? 56.327 11.847 -66.077 1.00 69.50 216 ARG A N 1
ATOM 1735 C CA . ARG A 1 216 ? 55.111 11.212 -66.607 1.00 69.50 216 ARG A CA 1
ATOM 1736 C C . ARG A 1 216 ? 55.173 11.139 -68.143 1.00 69.50 216 ARG A C 1
ATOM 1738 O O . ARG A 1 216 ? 55.574 12.109 -68.775 1.00 69.50 216 ARG A O 1
ATOM 1745 N N . PRO A 1 217 ? 54.740 10.034 -68.775 1.00 65.69 217 PRO A N 1
ATOM 1746 C CA . PRO A 1 217 ? 54.751 9.855 -70.229 1.00 65.69 217 PRO A CA 1
ATOM 1747 C C . PRO A 1 217 ? 53.969 10.912 -71.028 1.00 65.69 217 PRO A C 1
ATOM 1749 O O . PRO A 1 217 ? 54.256 11.154 -72.199 1.00 65.69 217 PRO A O 1
ATOM 1752 N N . SER A 1 218 ? 52.980 11.553 -70.401 1.00 63.88 218 SER A N 1
ATOM 1753 C CA . SER A 1 218 ? 52.222 12.674 -70.969 1.00 63.88 218 SER A CA 1
ATOM 1754 C C . SER A 1 218 ? 53.059 13.935 -71.184 1.00 63.88 218 SER A C 1
ATOM 1756 O O . SER A 1 218 ? 52.658 14.799 -71.955 1.00 63.88 218 SER A O 1
ATOM 1758 N N . ASP A 1 219 ? 54.206 14.038 -70.512 1.00 61.44 219 ASP A N 1
ATOM 1759 C CA . ASP A 1 219 ? 55.059 15.226 -70.532 1.00 61.44 219 ASP A CA 1
ATOM 1760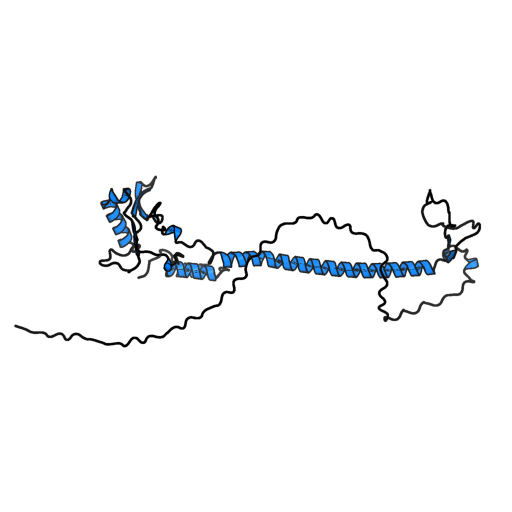 C C . ASP A 1 219 ? 56.061 15.192 -71.705 1.00 61.44 219 ASP A C 1
ATOM 1762 O O . ASP A 1 219 ? 56.804 16.151 -71.919 1.00 61.44 219 ASP A O 1
ATOM 1766 N N . PHE A 1 220 ? 56.082 14.102 -72.488 1.00 56.97 220 PHE A N 1
ATOM 1767 C CA . PHE A 1 220 ? 56.889 14.006 -73.703 1.00 56.97 220 PHE A CA 1
ATOM 1768 C C . PHE A 1 220 ? 56.161 14.629 -74.908 1.00 56.97 220 PHE A C 1
ATOM 1770 O O . PHE A 1 220 ? 54.968 14.381 -75.098 1.00 56.97 220 PHE A O 1
ATOM 1777 N N . PRO A 1 221 ? 56.864 15.381 -75.779 1.00 56.41 221 PRO A N 1
ATOM 1778 C CA . PRO A 1 221 ? 56.310 15.855 -77.045 1.00 56.41 221 PRO A CA 1
ATOM 1779 C C . PRO A 1 221 ? 55.772 14.688 -77.884 1.00 56.41 221 PRO A C 1
ATOM 1781 O O . PRO A 1 221 ? 56.394 13.626 -77.941 1.00 56.41 221 PRO A O 1
ATOM 1784 N N . THR A 1 222 ? 54.657 14.896 -78.588 1.00 57.59 222 THR A N 1
ATOM 1785 C CA . THR A 1 222 ? 53.907 13.870 -79.347 1.00 57.59 222 THR A CA 1
ATOM 1786 C C . THR A 1 222 ? 54.775 13.037 -80.306 1.00 57.59 222 THR A C 1
ATOM 1788 O O . THR A 1 222 ? 54.472 11.875 -80.562 1.00 57.59 222 THR A O 1
ATOM 1791 N N . ALA A 1 223 ? 55.898 13.586 -80.782 1.00 55.12 223 ALA A N 1
ATOM 1792 C CA . ALA A 1 223 ? 56.861 12.898 -81.644 1.00 55.12 223 ALA A CA 1
ATOM 1793 C C . ALA A 1 223 ? 57.607 11.721 -80.970 1.00 55.12 223 ALA A C 1
ATOM 1795 O O . ALA A 1 223 ? 58.048 10.811 -81.664 1.00 55.12 223 ALA A O 1
ATOM 1796 N N . PHE A 1 224 ? 57.727 11.694 -79.637 1.00 53.66 224 PHE A N 1
ATOM 1797 C CA . 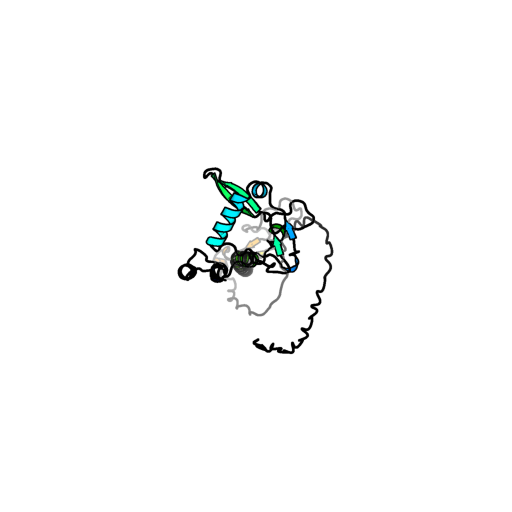PHE A 1 224 ? 58.415 10.620 -78.897 1.00 53.66 224 PHE A CA 1
ATOM 1798 C C . PHE A 1 224 ? 57.484 9.498 -78.414 1.00 53.66 224 PHE A C 1
ATOM 1800 O O . PHE A 1 224 ? 57.955 8.431 -78.023 1.00 53.66 224 PHE A O 1
ATOM 1807 N N . GLN A 1 225 ? 56.163 9.694 -78.471 1.00 53.22 225 GLN A N 1
ATOM 1808 C CA . GLN A 1 225 ? 55.187 8.692 -78.024 1.00 53.22 225 GLN A CA 1
ATOM 1809 C C . GLN A 1 225 ? 55.029 7.515 -79.007 1.00 53.22 225 GLN A C 1
AT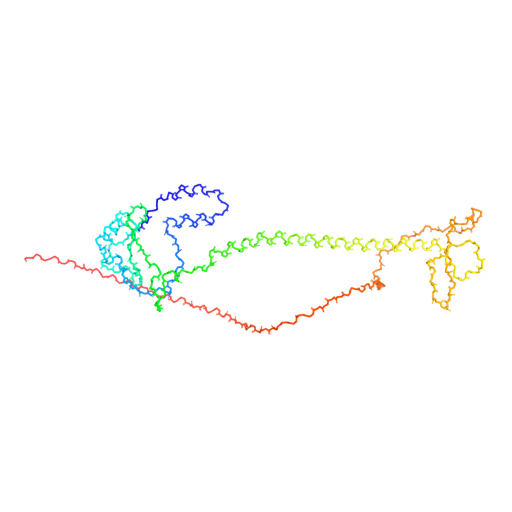OM 1811 O O . GLN A 1 225 ? 54.535 6.464 -78.612 1.00 53.22 225 GLN A O 1
ATOM 1816 N N . GLN A 1 226 ? 55.487 7.647 -80.259 1.00 53.00 226 GLN A N 1
ATOM 1817 C CA . GLN A 1 226 ? 55.336 6.622 -81.307 1.00 53.00 226 GLN A CA 1
ATOM 1818 C C . GLN A 1 226 ? 56.351 5.463 -81.227 1.00 53.00 226 GLN A C 1
ATOM 1820 O O . GLN A 1 226 ? 56.176 4.460 -81.914 1.00 53.00 226 GLN A O 1
ATOM 1825 N N . HIS A 1 227 ? 57.385 5.565 -80.383 1.00 53.22 227 HIS A N 1
ATOM 1826 C CA . HIS A 1 227 ? 58.433 4.540 -80.242 1.00 53.22 227 HIS A CA 1
ATOM 1827 C C . HIS A 1 227 ? 58.436 3.816 -78.887 1.00 53.22 227 HIS A C 1
ATOM 1829 O O . HIS A 1 227 ? 59.331 3.012 -78.624 1.00 53.22 227 HIS A O 1
ATOM 1835 N N . LEU A 1 228 ? 57.445 4.061 -78.026 1.00 50.59 228 LEU A N 1
ATOM 1836 C CA . LEU A 1 228 ? 57.299 3.308 -76.781 1.00 50.59 228 LEU A CA 1
ATOM 1837 C C . LEU A 1 228 ? 56.541 1.996 -77.047 1.00 50.59 228 LEU A C 1
ATOM 1839 O O . LEU A 1 228 ? 55.512 2.021 -77.725 1.00 50.59 228 LEU A O 1
ATOM 1843 N N . PRO A 1 229 ? 57.014 0.845 -76.531 1.00 46.34 229 PRO A N 1
ATOM 1844 C CA . PRO A 1 229 ? 56.324 -0.423 -76.720 1.00 46.34 229 PRO A CA 1
ATOM 1845 C C . PRO A 1 229 ? 54.918 -0.337 -76.117 1.00 46.34 229 PRO A C 1
ATOM 1847 O O . PRO A 1 229 ? 54.745 -0.022 -74.939 1.00 46.34 229 PRO A O 1
ATOM 1850 N N . ILE A 1 230 ? 53.910 -0.610 -76.947 1.00 47.66 230 ILE A N 1
ATOM 1851 C CA . ILE A 1 230 ? 52.508 -0.725 -76.544 1.00 47.66 230 ILE A CA 1
ATOM 1852 C C . ILE A 1 230 ? 52.426 -1.869 -75.529 1.00 47.66 230 ILE A C 1
ATOM 1854 O O . ILE A 1 230 ? 52.498 -3.042 -75.892 1.00 47.66 230 ILE A O 1
ATOM 1858 N N . ASN A 1 231 ? 52.326 -1.534 -74.243 1.00 45.16 231 ASN A N 1
ATOM 1859 C CA . ASN A 1 231 ? 52.186 -2.535 -73.197 1.00 45.16 231 ASN A CA 1
ATOM 1860 C C . ASN A 1 231 ? 50.774 -3.129 -73.229 1.00 45.16 231 ASN A C 1
ATOM 1862 O O . ASN A 1 231 ? 49.767 -2.425 -73.135 1.00 45.16 231 ASN A O 1
ATOM 1866 N N . ASN A 1 232 ? 50.744 -4.454 -73.347 1.00 48.38 232 ASN A N 1
ATOM 1867 C CA . ASN A 1 232 ? 49.568 -5.302 -73.253 1.00 48.38 232 ASN A CA 1
ATOM 1868 C C . ASN A 1 232 ? 48.755 -5.012 -71.980 1.00 48.38 232 ASN A C 1
ATOM 1870 O O . ASN A 1 232 ? 49.314 -4.760 -70.910 1.00 48.38 232 ASN A O 1
ATOM 1874 N N . LYS A 1 233 ? 47.423 -5.098 -72.104 1.00 41.66 233 LYS A N 1
ATOM 1875 C CA . LYS A 1 233 ? 46.472 -5.084 -70.980 1.00 41.66 233 LYS A CA 1
ATOM 1876 C C . LYS A 1 233 ? 46.971 -5.996 -69.846 1.00 41.66 233 LYS A C 1
ATOM 1878 O O . LYS A 1 233 ? 47.291 -7.152 -70.127 1.00 41.66 233 LYS A O 1
ATOM 1883 N N . PRO A 1 234 ? 46.976 -5.544 -68.581 1.00 42.16 234 PRO A N 1
ATOM 1884 C CA . PRO A 1 234 ? 47.268 -6.433 -67.468 1.00 42.16 234 PRO A CA 1
ATOM 1885 C C . PRO A 1 234 ? 46.142 -7.467 -67.329 1.00 42.16 234 PRO A C 1
ATOM 1887 O O . PRO A 1 234 ? 44.961 -7.121 -67.257 1.00 42.16 234 PRO A O 1
ATOM 1890 N N . SER A 1 235 ? 46.518 -8.743 -67.316 1.00 47.44 235 SER A N 1
ATOM 1891 C CA . SER A 1 235 ? 45.661 -9.855 -66.906 1.00 47.44 235 SER A CA 1
ATOM 1892 C C . SER A 1 235 ? 45.263 -9.699 -65.434 1.00 47.44 235 SER A C 1
ATOM 1894 O O . SER A 1 235 ? 46.076 -9.269 -64.615 1.00 47.44 235 SER A O 1
ATOM 1896 N N . LYS A 1 236 ? 44.007 -10.041 -65.110 1.00 40.09 236 LYS A N 1
ATOM 1897 C CA . LYS A 1 236 ? 43.478 -10.055 -63.736 1.00 40.09 236 LYS A CA 1
ATOM 1898 C C . LYS A 1 236 ? 44.381 -10.894 -62.813 1.00 40.09 236 LYS A C 1
ATOM 1900 O O . LYS A 1 236 ? 44.856 -11.936 -63.263 1.00 40.09 236 LYS A O 1
ATOM 1905 N N . PRO A 1 237 ? 44.610 -10.482 -61.555 1.00 43.12 237 PRO A N 1
ATOM 1906 C CA . PRO A 1 237 ? 45.297 -11.325 -60.588 1.00 43.12 237 PRO A CA 1
ATOM 1907 C C . PRO A 1 237 ? 44.358 -12.430 -60.077 1.00 43.12 237 PRO A C 1
ATOM 1909 O O . PRO A 1 237 ? 43.179 -12.179 -59.840 1.00 43.12 237 PRO A O 1
ATOM 1912 N N . ASP A 1 238 ? 44.903 -13.639 -59.932 1.00 44.94 238 ASP A N 1
ATOM 1913 C CA . ASP A 1 238 ? 44.246 -14.806 -59.337 1.00 44.94 238 ASP A CA 1
ATOM 1914 C C . ASP A 1 238 ? 43.955 -14.597 -57.839 1.00 44.94 238 ASP A C 1
ATOM 1916 O O . ASP A 1 238 ? 44.835 -14.199 -57.071 1.00 44.94 238 ASP A O 1
ATOM 1920 N N . ASP A 1 239 ? 42.739 -14.957 -57.416 1.00 46.31 239 ASP A N 1
ATOM 1921 C CA . ASP A 1 239 ? 42.149 -14.747 -56.079 1.00 46.31 239 ASP A CA 1
ATOM 1922 C C . ASP A 1 239 ? 42.754 -15.586 -54.929 1.00 46.31 239 ASP A C 1
ATOM 1924 O O . ASP A 1 239 ? 42.150 -15.723 -53.868 1.00 46.31 239 ASP A O 1
ATOM 1928 N N . ASN A 1 240 ? 43.952 -16.154 -55.070 1.00 46.97 240 ASN A N 1
ATOM 1929 C CA . ASN A 1 240 ? 44.514 -17.040 -54.045 1.00 46.97 240 ASN A CA 1
ATOM 1930 C C . ASN A 1 240 ? 45.954 -16.682 -53.678 1.00 46.97 240 ASN A C 1
ATOM 1932 O O . ASN A 1 240 ? 46.903 -17.257 -54.209 1.00 46.97 240 ASN A O 1
ATOM 1936 N N . LYS A 1 241 ? 46.113 -15.772 -52.704 1.00 44.19 241 LYS A N 1
ATOM 1937 C CA . LYS A 1 241 ? 47.250 -15.759 -51.760 1.00 44.19 241 LYS A CA 1
ATOM 1938 C C . LYS A 1 241 ? 46.988 -14.822 -50.576 1.00 44.19 241 LYS A C 1
ATOM 1940 O O . LYS A 1 241 ? 47.289 -13.633 -50.603 1.00 44.19 241 LYS A O 1
ATOM 1945 N N . THR A 1 242 ? 46.494 -15.402 -49.486 1.00 49.91 242 THR A N 1
ATOM 1946 C CA . THR A 1 242 ? 46.502 -14.821 -48.137 1.00 49.91 242 THR A CA 1
ATOM 1947 C C . THR A 1 242 ? 47.937 -14.755 -47.608 1.00 49.91 242 THR A C 1
ATOM 1949 O O . THR A 1 242 ? 48.411 -15.663 -46.928 1.00 49.91 242 THR A O 1
ATOM 1952 N N . GLY A 1 243 ? 48.656 -13.686 -47.941 1.00 39.47 243 GLY A N 1
ATOM 1953 C CA . GLY A 1 243 ? 49.947 -13.352 -47.344 1.00 39.47 243 GLY A CA 1
ATOM 1954 C C . GLY A 1 243 ? 49.820 -12.091 -46.501 1.00 39.47 243 GLY A C 1
ATOM 1955 O O . GLY A 1 243 ? 49.940 -10.992 -47.035 1.00 39.47 243 GLY A O 1
ATOM 1956 N N . LYS A 1 244 ? 49.590 -12.233 -45.188 1.00 48.72 244 LYS A N 1
ATOM 1957 C CA . LYS A 1 244 ? 49.675 -11.112 -44.237 1.00 48.72 244 LYS A CA 1
ATOM 1958 C C . LYS A 1 244 ? 51.092 -10.529 -44.284 1.00 48.72 244 LYS A C 1
ATOM 1960 O O . LYS A 1 244 ? 52.038 -11.164 -43.821 1.00 48.72 244 LYS A O 1
ATOM 1965 N N . ARG A 1 245 ? 51.242 -9.322 -44.835 1.00 44.72 245 ARG A N 1
ATOM 1966 C CA . ARG A 1 245 ? 52.438 -8.483 -44.667 1.00 44.72 245 ARG A CA 1
ATOM 1967 C C . ARG A 1 245 ? 52.207 -7.504 -43.509 1.00 44.72 245 ARG A C 1
ATOM 1969 O O . ARG A 1 245 ? 51.077 -7.054 -43.333 1.00 44.72 245 ARG A O 1
ATOM 1976 N N . PRO A 1 246 ? 53.235 -7.181 -42.705 1.00 40.78 246 PRO A N 1
ATOM 1977 C CA . PRO A 1 246 ? 53.064 -6.309 -41.552 1.00 40.78 246 PRO A CA 1
ATOM 1978 C C . PRO A 1 246 ? 52.811 -4.871 -42.016 1.00 40.78 246 PRO A C 1
ATOM 1980 O O . PRO A 1 246 ? 53.595 -4.309 -42.781 1.00 40.78 246 PRO A O 1
ATOM 1983 N N . SER A 1 247 ? 51.703 -4.298 -41.546 1.00 40.91 247 SER A N 1
ATOM 1984 C CA . SER A 1 247 ? 51.355 -2.889 -41.727 1.00 40.91 247 SER A CA 1
ATOM 1985 C C . SER A 1 247 ? 52.441 -2.003 -41.114 1.00 40.91 247 SER A C 1
ATOM 1987 O O . SER A 1 247 ? 52.740 -2.094 -39.923 1.00 40.91 247 SER A O 1
ATOM 1989 N N . SER A 1 248 ? 53.040 -1.136 -41.928 1.00 38.44 248 SER A N 1
ATOM 1990 C CA . SER A 1 248 ? 54.061 -0.172 -41.502 1.00 38.44 248 SER A CA 1
ATOM 1991 C C . SER A 1 248 ? 53.476 1.128 -40.933 1.00 38.44 248 SER A C 1
ATOM 1993 O O . SER A 1 248 ? 54.204 2.105 -40.778 1.00 38.44 248 SER A O 1
ATOM 1995 N N . TYR A 1 249 ? 52.185 1.154 -40.586 1.00 38.75 249 TYR A N 1
ATOM 1996 C CA . TYR A 1 249 ? 51.541 2.286 -39.915 1.00 38.75 249 TYR A CA 1
ATOM 1997 C C . TYR A 1 249 ? 50.968 1.880 -38.552 1.00 38.75 249 TYR A C 1
ATOM 1999 O O . TYR A 1 249 ? 49.783 2.022 -38.269 1.00 38.75 249 TYR A O 1
ATOM 2007 N N . ALA A 1 250 ? 51.845 1.443 -37.647 1.00 38.22 250 ALA A N 1
ATOM 2008 C CA . ALA A 1 250 ? 51.558 1.500 -36.218 1.00 38.22 250 ALA A CA 1
ATOM 2009 C C . ALA A 1 250 ? 51.623 2.970 -35.760 1.00 38.22 250 ALA A C 1
ATOM 2011 O O . ALA A 1 250 ? 52.676 3.485 -35.381 1.00 38.22 250 ALA A O 1
ATOM 2012 N N . LYS A 1 251 ? 50.492 3.679 -35.831 1.00 38.72 251 LYS A N 1
ATOM 2013 C CA . LYS A 1 251 ? 50.326 4.968 -35.149 1.00 38.72 251 LYS A CA 1
ATOM 2014 C C . LYS A 1 251 ? 50.260 4.711 -33.646 1.00 38.72 251 LYS A C 1
ATOM 2016 O O . LYS A 1 251 ? 49.388 3.997 -33.162 1.00 38.72 251 LYS A O 1
ATOM 2021 N N . ALA A 1 252 ? 51.190 5.322 -32.920 1.00 37.78 252 ALA A N 1
ATOM 2022 C CA . ALA A 1 252 ? 51.223 5.342 -31.468 1.00 37.78 252 ALA A CA 1
ATOM 2023 C C . ALA A 1 252 ? 49.933 5.959 -30.900 1.00 37.78 252 ALA A C 1
ATOM 2025 O O . ALA A 1 252 ? 49.769 7.180 -30.885 1.00 37.78 252 ALA A O 1
ATOM 2026 N N . VAL A 1 253 ? 49.033 5.116 -30.395 1.00 36.22 253 VAL A N 1
ATOM 2027 C CA . VAL A 1 253 ? 48.002 5.531 -29.442 1.00 36.22 253 VAL A CA 1
ATOM 2028 C C . VAL A 1 253 ? 48.661 5.524 -28.067 1.00 36.22 253 VAL A C 1
ATOM 2030 O O . VAL A 1 253 ? 48.918 4.473 -27.484 1.00 36.22 253 VAL A O 1
ATOM 2033 N N . LYS A 1 254 ? 48.989 6.715 -27.558 1.00 34.25 254 LYS A N 1
ATOM 2034 C CA . LYS A 1 254 ? 49.368 6.901 -26.155 1.00 34.25 254 LYS A CA 1
ATOM 2035 C C . LYS A 1 254 ? 48.150 6.586 -25.287 1.00 34.25 254 LYS A C 1
ATOM 2037 O O . LYS A 1 254 ? 47.249 7.407 -25.152 1.00 34.25 254 LYS A O 1
ATOM 2042 N N . THR A 1 255 ? 48.138 5.403 -24.687 1.00 34.69 255 THR A N 1
ATOM 2043 C CA . THR A 1 255 ? 47.274 5.079 -23.552 1.00 34.69 255 THR A CA 1
ATOM 2044 C C . THR A 1 255 ? 47.719 5.905 -22.349 1.00 34.69 255 THR A C 1
ATOM 2046 O O . THR A 1 255 ? 48.810 5.686 -21.819 1.00 34.69 255 THR A O 1
ATOM 2049 N N . ASN A 1 256 ? 46.886 6.846 -21.908 1.00 32.75 256 ASN A N 1
ATOM 2050 C CA . ASN A 1 256 ? 47.047 7.479 -20.604 1.00 32.75 256 ASN A CA 1
ATOM 2051 C C . ASN A 1 256 ? 46.413 6.544 -19.563 1.00 32.75 256 ASN A C 1
ATOM 2053 O O . ASN A 1 256 ? 45.210 6.585 -19.316 1.00 32.75 256 ASN A O 1
ATOM 2057 N N . LYS A 1 257 ? 47.219 5.617 -19.039 1.00 33.44 257 LYS A N 1
ATOM 2058 C CA . LYS A 1 257 ? 46.843 4.700 -17.961 1.00 33.44 257 LYS A CA 1
ATOM 2059 C C . LYS A 1 257 ? 47.149 5.407 -16.644 1.00 33.44 257 LYS A C 1
ATOM 2061 O O . LYS A 1 257 ? 48.278 5.355 -16.167 1.00 33.44 257 LYS A O 1
ATOM 2066 N N . GLN A 1 258 ? 46.161 6.109 -16.098 1.00 34.34 258 GLN A N 1
ATOM 2067 C CA . GLN A 1 258 ? 46.236 6.635 -14.742 1.00 34.34 258 GLN A CA 1
ATOM 2068 C C . GLN A 1 258 ? 45.717 5.556 -13.789 1.00 34.34 258 GLN A C 1
ATOM 2070 O O . GLN A 1 258 ? 44.604 5.055 -13.917 1.00 34.34 258 GLN A O 1
ATOM 2075 N N . SER A 1 259 ? 46.614 5.143 -12.907 1.00 35.75 259 SER A N 1
ATOM 2076 C CA . SER A 1 259 ? 46.445 4.189 -11.824 1.00 35.75 259 SER A CA 1
ATOM 2077 C C . SER A 1 259 ? 45.434 4.681 -10.789 1.00 35.75 259 SER A C 1
ATOM 2079 O O . SER A 1 259 ? 45.618 5.751 -10.212 1.00 35.75 259 SER A O 1
ATOM 2081 N N . SER A 1 260 ? 44.438 3.855 -10.484 1.00 33.53 260 SER A N 1
ATOM 2082 C CA . SER A 1 260 ? 43.748 3.868 -9.195 1.00 33.53 260 SER A CA 1
ATOM 2083 C C . SER A 1 260 ? 43.673 2.430 -8.692 1.00 33.53 260 SER A C 1
ATOM 2085 O O . SER A 1 260 ? 42.848 1.638 -9.146 1.00 33.53 260 SER A O 1
ATOM 2087 N N . GLU A 1 261 ? 44.597 2.086 -7.801 1.00 34.75 261 GLU A N 1
ATOM 2088 C CA . GLU A 1 261 ? 44.502 0.903 -6.954 1.00 34.75 261 GLU A CA 1
ATOM 2089 C C . GLU A 1 261 ? 43.396 1.125 -5.918 1.00 34.75 261 GLU A C 1
ATOM 2091 O O . GLU A 1 261 ? 43.288 2.191 -5.310 1.00 34.75 261 GLU A O 1
ATOM 2096 N N . SER A 1 262 ? 42.558 0.115 -5.707 1.00 33.38 262 SER A N 1
ATOM 2097 C CA . SER A 1 262 ? 41.708 -0.010 -4.522 1.00 33.38 262 SER A CA 1
ATOM 2098 C C . SER A 1 262 ? 41.572 -1.499 -4.184 1.00 33.38 262 SER A C 1
ATOM 2100 O O . SER A 1 262 ? 41.570 -2.327 -5.098 1.00 33.38 262 SER A O 1
ATOM 2102 N N . PRO A 1 263 ? 41.545 -1.859 -2.891 1.00 34.44 263 PRO A N 1
ATOM 2103 C CA . PRO A 1 263 ? 41.927 -3.186 -2.428 1.00 34.44 263 PRO A CA 1
ATOM 2104 C C . PRO A 1 263 ? 40.794 -4.208 -2.556 1.00 34.44 263 PRO A C 1
ATOM 2106 O O . PRO A 1 263 ? 39.640 -3.939 -2.225 1.00 34.44 263 PRO A O 1
ATOM 2109 N N . SER A 1 264 ? 41.153 -5.416 -2.986 1.00 32.16 264 SER A N 1
ATOM 2110 C CA . SER A 1 264 ? 40.288 -6.592 -2.981 1.00 32.16 264 SER A CA 1
ATOM 2111 C C . SER A 1 264 ? 40.119 -7.127 -1.555 1.00 32.16 264 SER A C 1
ATOM 2113 O O . SER A 1 264 ? 41.067 -7.654 -0.970 1.00 32.16 264 SER A O 1
ATOM 2115 N N . VAL A 1 265 ? 38.906 -7.025 -1.014 1.00 41.00 265 VAL A N 1
ATOM 2116 C CA . VAL A 1 265 ? 38.470 -7.765 0.180 1.00 41.00 265 VAL A CA 1
ATOM 2117 C C . VAL A 1 265 ? 37.903 -9.118 -0.278 1.00 41.00 265 VAL A C 1
ATOM 2119 O O . VAL A 1 265 ? 37.078 -9.133 -1.194 1.00 41.00 265 VAL A O 1
ATOM 2122 N N . PRO A 1 266 ? 38.314 -10.258 0.307 1.00 34.53 266 PRO A N 1
ATOM 2123 C CA . PRO A 1 266 ? 37.790 -11.561 -0.077 1.00 34.53 266 PRO A CA 1
ATOM 2124 C C . PRO A 1 266 ? 36.427 -11.793 0.584 1.00 34.53 266 PRO A C 1
ATOM 2126 O O . PRO A 1 266 ? 36.314 -11.788 1.809 1.00 34.53 266 PRO A O 1
ATOM 2129 N N . ILE A 1 267 ? 35.391 -12.014 -0.227 1.00 34.84 267 ILE A N 1
ATOM 2130 C CA . ILE A 1 267 ? 34.087 -12.486 0.250 1.00 34.84 267 ILE A CA 1
ATOM 2131 C C . ILE A 1 267 ? 34.106 -14.024 0.207 1.00 34.84 267 ILE A C 1
ATOM 2133 O O . ILE A 1 267 ? 34.423 -14.588 -0.843 1.00 34.84 267 ILE A O 1
ATOM 2137 N N . PRO A 1 268 ? 33.804 -14.718 1.318 1.00 33.66 268 PRO A N 1
ATOM 2138 C CA . PRO A 1 268 ? 33.806 -16.172 1.366 1.00 33.66 268 PRO A CA 1
ATOM 2139 C C . PRO A 1 268 ? 32.565 -16.751 0.679 1.00 33.66 268 PRO A C 1
ATOM 2141 O O . PRO A 1 268 ? 31.432 -16.378 0.977 1.00 33.66 268 PRO A O 1
ATOM 2144 N N . SER A 1 269 ? 32.792 -17.712 -0.212 1.00 34.34 269 SER A N 1
ATOM 2145 C CA . SER A 1 269 ? 31.758 -18.556 -0.804 1.00 34.34 269 SER A CA 1
ATOM 2146 C C . SER A 1 269 ? 31.124 -19.432 0.279 1.00 34.34 269 SER A C 1
ATOM 2148 O O . SER A 1 269 ? 31.762 -20.363 0.771 1.00 34.34 269 SER A O 1
ATOM 2150 N N . GLN A 1 270 ? 29.875 -19.153 0.655 1.00 32.06 270 GLN A N 1
ATOM 2151 C CA . GLN A 1 270 ? 29.064 -20.090 1.430 1.00 32.06 270 GLN A CA 1
ATOM 2152 C C . GLN A 1 270 ? 28.166 -20.892 0.491 1.00 32.06 270 GLN A C 1
ATOM 2154 O O . GLN A 1 270 ? 27.220 -20.386 -0.107 1.00 32.06 270 GLN A O 1
ATOM 2159 N N . THR A 1 271 ? 28.509 -22.168 0.369 1.00 32.97 271 THR A N 1
ATOM 2160 C CA . THR A 1 271 ? 27.693 -23.219 -0.226 1.00 32.97 271 THR A CA 1
ATOM 2161 C C . THR A 1 271 ? 26.475 -23.456 0.666 1.00 32.97 271 THR A C 1
ATOM 2163 O O . THR A 1 271 ? 26.618 -23.998 1.760 1.00 32.97 271 THR A O 1
ATOM 2166 N N . TYR A 1 272 ? 25.280 -23.079 0.213 1.00 31.14 272 TYR A N 1
ATOM 2167 C CA . TYR A 1 272 ? 24.040 -23.533 0.842 1.00 31.14 272 TYR A CA 1
ATOM 2168 C C . TYR A 1 272 ? 23.734 -24.953 0.359 1.00 31.14 272 TYR A C 1
ATOM 2170 O O . TYR A 1 272 ? 23.363 -25.178 -0.791 1.00 31.14 272 TYR A O 1
ATOM 2178 N N . GLN A 1 273 ? 23.939 -25.921 1.251 1.00 30.59 273 GLN A N 1
ATOM 2179 C CA . GLN A 1 273 ? 23.360 -27.256 1.155 1.00 30.59 273 GLN A CA 1
ATOM 2180 C C . GLN A 1 273 ? 21.869 -27.142 1.488 1.00 30.59 273 GLN A C 1
ATOM 2182 O O . GLN A 1 273 ? 21.500 -26.770 2.599 1.00 30.59 273 GLN A O 1
ATOM 2187 N N . SER A 1 274 ? 21.016 -27.441 0.514 1.00 30.48 274 SER A N 1
ATOM 2188 C CA . SER A 1 274 ? 19.583 -27.631 0.708 1.00 30.48 274 SER A CA 1
ATOM 2189 C C . SER A 1 274 ? 19.345 -28.981 1.387 1.00 30.48 274 SER A C 1
ATOM 2191 O O . SER A 1 274 ? 19.366 -30.022 0.728 1.00 30.48 274 SER A O 1
ATOM 2193 N N . THR A 1 275 ? 19.133 -28.978 2.700 1.00 32.50 275 THR A N 1
ATOM 2194 C CA . THR A 1 275 ? 18.644 -30.149 3.432 1.00 32.50 275 THR A CA 1
ATOM 2195 C C . THR A 1 275 ? 17.133 -30.240 3.237 1.00 32.50 275 THR A C 1
ATOM 2197 O O . THR A 1 275 ? 16.374 -29.429 3.761 1.00 32.50 275 THR A O 1
ATOM 2200 N N . ILE A 1 276 ? 16.705 -31.219 2.444 1.00 34.16 276 ILE A N 1
ATOM 2201 C CA . ILE A 1 276 ? 15.311 -31.651 2.340 1.00 34.16 276 ILE A CA 1
ATOM 2202 C C . ILE A 1 276 ? 14.974 -32.371 3.651 1.00 34.16 276 ILE A C 1
ATOM 2204 O O . ILE A 1 276 ? 15.604 -33.378 3.971 1.00 34.16 276 ILE A O 1
ATOM 2208 N N . LEU A 1 277 ? 14.018 -31.846 4.419 1.00 34.38 277 LEU A N 1
ATOM 2209 C CA . LEU A 1 277 ? 13.386 -32.578 5.516 1.00 34.38 277 LEU A CA 1
ATOM 2210 C C . LEU A 1 277 ? 12.130 -33.264 4.978 1.00 34.38 277 LEU A C 1
ATOM 2212 O O . LEU A 1 277 ? 11.237 -32.617 4.437 1.00 34.38 277 LEU A O 1
ATOM 2216 N N . GLU A 1 278 ? 12.121 -34.587 5.107 1.00 33.31 278 GLU A N 1
ATOM 2217 C CA . GLU A 1 278 ? 11.003 -35.473 4.808 1.00 33.31 278 GLU A CA 1
ATOM 2218 C C . GLU A 1 278 ? 9.795 -35.159 5.702 1.00 33.31 278 GLU A C 1
ATOM 2220 O O . GLU A 1 278 ? 9.886 -35.157 6.932 1.00 33.31 278 GLU A O 1
ATOM 2225 N N . GLU A 1 279 ? 8.636 -34.961 5.075 1.00 33.28 279 GLU A N 1
ATOM 2226 C CA . GLU A 1 279 ? 7.342 -35.035 5.744 1.00 33.28 279 GLU A CA 1
ATOM 2227 C C . GLU A 1 279 ? 7.087 -36.480 6.192 1.00 33.28 279 GLU A C 1
ATOM 2229 O O . GLU A 1 279 ? 6.856 -37.383 5.383 1.00 33.28 279 GLU A O 1
ATOM 2234 N N . THR A 1 280 ? 7.095 -36.713 7.503 1.00 33.31 280 THR A N 1
ATOM 2235 C CA . THR A 1 280 ? 6.577 -37.954 8.080 1.00 33.31 280 THR A CA 1
ATOM 2236 C C . THR A 1 280 ? 5.083 -37.803 8.350 1.00 33.31 280 THR A C 1
ATOM 2238 O O . THR A 1 280 ? 4.633 -37.125 9.268 1.00 33.31 280 THR A O 1
ATOM 2241 N N . SER A 1 281 ? 4.306 -38.476 7.506 1.00 34.12 281 SER A N 1
ATOM 2242 C CA . SER A 1 281 ? 2.872 -38.722 7.645 1.00 34.12 281 SER A CA 1
ATOM 2243 C C . SER A 1 281 ? 2.552 -39.414 8.980 1.00 34.12 281 SER A C 1
ATOM 2245 O O . SER A 1 281 ? 2.796 -40.615 9.132 1.00 34.12 281 SER A O 1
ATOM 2247 N N . VAL A 1 282 ? 1.908 -38.705 9.911 1.00 35.94 282 VAL A N 1
ATOM 2248 C CA . VAL A 1 282 ? 1.250 -39.313 11.077 1.00 35.94 282 VAL A CA 1
ATOM 2249 C C . VAL A 1 282 ? -0.250 -39.426 10.810 1.00 35.94 282 VAL A C 1
ATOM 2251 O O . VAL A 1 282 ? -0.973 -38.439 10.715 1.00 35.94 282 VAL A O 1
ATOM 2254 N N . LYS A 1 283 ? -0.700 -40.678 10.688 1.00 35.91 283 LYS A N 1
ATOM 2255 C CA . LYS A 1 283 ? -2.103 -41.102 10.628 1.00 35.91 283 LYS A CA 1
ATOM 2256 C C . LYS A 1 283 ? -2.856 -40.646 11.881 1.00 35.91 283 LYS A C 1
ATOM 2258 O O . LYS A 1 283 ? -2.539 -41.099 12.979 1.00 35.91 283 LYS A O 1
ATOM 2263 N N . SER A 1 284 ? -3.905 -39.847 11.710 1.00 35.56 284 SER A N 1
ATOM 2264 C CA . SER A 1 284 ? -4.944 -39.656 12.719 1.00 35.56 284 SER A CA 1
ATOM 2265 C C . SER A 1 284 ? -5.972 -40.787 12.616 1.00 35.56 284 SER A C 1
ATOM 2267 O O . SER A 1 284 ? -6.716 -40.921 11.646 1.00 35.56 284 SER A O 1
ATOM 2269 N N . SER A 1 285 ? -5.985 -41.651 13.627 1.00 35.41 285 SER A N 1
ATOM 2270 C CA . SER A 1 285 ? -7.054 -42.610 13.883 1.00 35.41 285 SER A CA 1
ATOM 2271 C C . SER A 1 285 ? -8.232 -41.895 14.545 1.00 35.41 285 SER A C 1
ATOM 2273 O O . SER A 1 285 ? -8.116 -41.378 15.654 1.00 35.41 285 SER A O 1
ATOM 2275 N N . SER A 1 286 ? -9.365 -41.888 13.853 1.00 35.88 286 SER A N 1
ATOM 2276 C CA . SER A 1 286 ? -10.682 -41.498 14.347 1.00 35.88 286 SER A CA 1
ATOM 2277 C C . SER A 1 286 ? -11.195 -42.500 15.388 1.00 35.88 286 SER A C 1
ATOM 2279 O O . SER A 1 286 ? -11.405 -43.667 15.058 1.00 35.88 286 SER A O 1
ATOM 2281 N N . ALA A 1 287 ? -11.445 -42.041 16.614 1.00 35.66 287 ALA A N 1
ATOM 2282 C CA . ALA A 1 287 ? -12.268 -42.746 17.593 1.00 35.66 287 ALA A CA 1
ATOM 2283 C C . ALA A 1 287 ? -13.464 -41.856 17.951 1.00 35.66 287 ALA A C 1
ATOM 2285 O O . ALA A 1 287 ? -13.333 -40.826 18.609 1.00 35.66 287 ALA A O 1
ATOM 2286 N N . SER A 1 288 ? -14.620 -42.251 17.434 1.00 37.19 288 SER A N 1
ATOM 2287 C CA . SER A 1 288 ? -15.949 -41.736 17.741 1.00 37.19 288 SER A CA 1
ATOM 2288 C C . SER A 1 288 ? -16.391 -42.211 19.125 1.00 37.19 288 SER A C 1
ATOM 2290 O O . SER A 1 288 ? -16.486 -43.417 19.337 1.00 37.19 288 SER A O 1
ATOM 2292 N N . ASN A 1 289 ? -16.716 -41.283 20.025 1.00 36.47 289 ASN A N 1
ATOM 2293 C CA . ASN A 1 289 ? -17.517 -41.564 21.215 1.00 36.47 289 ASN A CA 1
ATOM 2294 C C . ASN A 1 289 ? -18.790 -40.708 21.154 1.00 36.47 289 ASN A C 1
ATOM 2296 O O . ASN A 1 289 ? -18.736 -39.491 21.325 1.00 36.47 289 ASN A O 1
ATOM 2300 N N . GLU A 1 290 ? -19.919 -41.361 20.879 1.00 44.44 290 GLU A N 1
ATOM 2301 C CA . GLU A 1 290 ? -21.265 -40.860 21.177 1.00 44.44 290 GLU A CA 1
ATOM 2302 C C . GLU A 1 290 ? -21.509 -40.896 22.695 1.00 44.44 290 GLU A C 1
ATOM 2304 O O . GLU A 1 290 ? -21.101 -41.861 23.347 1.00 44.44 290 GLU A O 1
ATOM 2309 N N . PRO A 1 291 ? -22.223 -39.916 23.273 1.00 51.12 291 PRO A N 1
ATOM 2310 C CA . PRO A 1 291 ? -22.835 -40.069 24.580 1.00 51.12 291 PRO A CA 1
ATOM 2311 C C . PRO A 1 291 ? -24.318 -40.443 24.449 1.00 51.12 291 PRO A C 1
ATOM 2313 O O . PRO A 1 291 ? -25.124 -39.720 23.861 1.00 51.12 291 PRO A O 1
ATOM 2316 N N . THR A 1 292 ? -24.667 -41.575 25.052 1.00 45.78 292 THR A N 1
ATOM 2317 C CA . THR A 1 292 ? -26.032 -42.055 25.276 1.00 45.78 292 THR A CA 1
ATOM 2318 C C . THR A 1 292 ? -26.773 -41.118 26.235 1.00 45.78 292 THR A C 1
ATOM 2320 O O . THR A 1 292 ? -26.337 -40.897 27.363 1.00 45.78 292 THR A O 1
ATOM 2323 N N . LEU A 1 293 ? -27.906 -40.577 25.784 1.00 43.88 293 LEU A N 1
ATOM 2324 C CA . LEU A 1 293 ? -28.917 -39.918 26.612 1.00 43.88 293 LEU A CA 1
ATOM 2325 C C . LEU A 1 293 ? -29.769 -40.994 27.298 1.00 43.88 293 LEU A C 1
ATOM 2327 O O . LEU A 1 293 ? -30.523 -41.694 26.626 1.00 43.88 293 LEU A O 1
ATOM 2331 N N . GLU A 1 294 ? -29.676 -41.104 28.623 1.00 50.69 294 GLU A N 1
ATOM 2332 C CA . GLU A 1 294 ? -30.678 -41.793 29.441 1.00 50.69 294 GLU A CA 1
ATOM 2333 C C . GLU A 1 294 ? -31.616 -40.757 30.068 1.00 50.69 294 GLU A C 1
ATOM 2335 O O . GLU A 1 294 ? -31.236 -39.943 30.909 1.00 50.69 294 GLU A O 1
ATOM 2340 N N . SER A 1 295 ? -32.862 -40.791 29.605 1.00 57.62 295 SER A N 1
ATOM 2341 C CA . SER A 1 295 ? -34.034 -40.207 30.241 1.00 57.62 295 SER A CA 1
ATOM 2342 C C . SER A 1 295 ? -34.460 -41.073 31.427 1.00 57.62 295 SER A C 1
ATOM 2344 O O . SER A 1 295 ? -34.712 -42.265 31.248 1.00 57.62 295 SER A O 1
ATOM 2346 N N . GLY A 1 296 ? -34.600 -40.471 32.605 1.00 50.88 296 GLY A N 1
ATOM 2347 C CA . GLY A 1 296 ? -35.206 -41.098 33.776 1.00 50.88 296 GLY A CA 1
ATOM 2348 C C . GLY A 1 296 ? -36.194 -40.148 34.438 1.00 50.88 296 GLY A C 1
ATOM 2349 O O . GLY A 1 296 ? -35.787 -39.235 35.152 1.00 50.88 296 GLY A O 1
ATOM 2350 N N . ASP A 1 297 ? -37.479 -40.377 34.172 1.00 54.75 297 ASP A N 1
ATOM 2351 C CA . ASP A 1 297 ? -38.609 -39.906 34.971 1.00 54.75 297 ASP A CA 1
ATOM 2352 C C . ASP A 1 297 ? -38.554 -40.526 36.378 1.00 54.75 297 ASP A C 1
ATOM 2354 O O . ASP A 1 297 ? -38.415 -41.743 36.496 1.00 54.75 297 ASP A O 1
ATOM 2358 N N . THR A 1 298 ? -38.669 -39.701 37.424 1.00 54.75 298 THR A N 1
ATOM 2359 C CA . THR A 1 298 ? -39.667 -39.767 38.524 1.00 54.75 298 THR A CA 1
ATOM 2360 C C . THR A 1 298 ? -39.432 -38.637 39.519 1.00 54.75 298 THR A C 1
ATOM 2362 O O . THR A 1 298 ? -38.254 -38.385 39.855 1.00 54.75 298 THR A O 1
#

Foldseek 3Di:
DWDDDPDPLVVQLVVCVPPPDPVVNCLVSCCRGPNHDQQQDPVQQAADEDEADPQCVVPVVVVVVQVVVCVVSVVDDDPDPDDPDPGDYHFHWHWDADPPPRDIDIDGPQCPPDPDPRGGNVNRRPPDDPVVPVVVVVVVCVVVVVVVVVVVVVVVVVVVVVVVVVVVVVVVVVVVVVVVVQKDKDFDDDDDPDFDFDDDDDDDDPDDRDTITIDGPVPDDPVPVVPDPPDDDDDDDDPDDPDDDDDPDPDDDPDPDDDDDDDDDDDDDDDDDDDDDDDDDDDDDDDDDDDDDDDDDD

Sequence (298 aa):
MHATTPVNVKQLKSELMNHPDKHFVDYLCNGLQYGFDTMVKYDNIKTMECRNNLSARSQKDTVADLINKELLNGFVYGPFEKLPFDDYRVSPLGVAEGKYSFKKRLILDLSAPHNDTNVSINDLIDLLVEHLLPSLDAQIADILTPLRKNVEIMSDKLTKSEAKCEELEWKNDDLEQYTRRQSIRIAEPGEIDRSHRVGPPRSNDSKQKPREIIVRPSDFPTAFQQHLPINNKPSKPDDNKTGKRPSSYAKAVKTNKQSSESPSVPIPSQTYQSTILEETSVKSSSASNEPTLESGDT

Organism: Mytilus edulis (NCBI:txid6550)